Protein AF-A0A7S2DJG4-F1 (afdb_monomer_lite)

Structure (mmCIF, N/CA/C/O backbone):
data_AF-A0A7S2DJG4-F1
#
_entry.id   AF-A0A7S2DJG4-F1
#
loop_
_atom_site.group_PDB
_atom_site.id
_atom_site.type_symbol
_atom_site.label_atom_id
_atom_site.label_alt_id
_atom_site.label_comp_id
_atom_site.label_asym_id
_atom_site.label_entity_id
_atom_site.label_seq_id
_atom_site.pdbx_PDB_ins_code
_atom_site.Cartn_x
_atom_site.Cartn_y
_atom_site.Cartn_z
_atom_site.occupancy
_atom_site.B_iso_or_equiv
_atom_site.auth_seq_id
_atom_site.auth_comp_id
_atom_site.auth_asym_id
_atom_site.auth_atom_id
_atom_site.pdbx_PDB_model_num
ATOM 1 N N . ARG A 1 1 ? 36.626 41.996 -16.109 1.00 48.72 1 ARG A N 1
ATOM 2 C CA . ARG A 1 1 ? 37.978 42.324 -16.633 1.00 48.72 1 ARG A CA 1
ATOM 3 C C . ARG A 1 1 ? 38.976 41.598 -15.728 1.00 48.72 1 ARG A C 1
ATOM 5 O O . ARG A 1 1 ? 38.833 41.791 -14.530 1.00 48.72 1 ARG A O 1
ATOM 12 N N . ILE A 1 2 ? 39.918 40.825 -16.310 1.00 42.91 2 ILE A N 1
ATOM 13 C CA . ILE A 1 2 ? 40.929 39.910 -15.688 1.00 42.91 2 ILE A CA 1
ATOM 14 C C . ILE A 1 2 ? 40.354 38.502 -15.329 1.00 42.91 2 ILE A C 1
ATOM 16 O O . ILE A 1 2 ? 39.218 38.464 -14.866 1.00 42.91 2 ILE A O 1
ATOM 20 N N . PRO A 1 3 ? 41.009 37.356 -15.673 1.00 51.41 3 PRO A N 1
ATOM 21 C CA . PRO A 1 3 ? 40.969 36.789 -17.030 1.00 51.41 3 PRO A CA 1
ATOM 22 C C . PRO A 1 3 ? 40.833 35.238 -17.085 1.00 51.41 3 PRO A C 1
ATOM 24 O O . PRO A 1 3 ? 40.588 34.553 -16.099 1.00 51.41 3 PRO A O 1
ATOM 27 N N . ALA A 1 4 ? 40.999 34.749 -18.314 1.00 41.84 4 ALA A N 1
ATOM 28 C CA . ALA A 1 4 ? 41.138 33.394 -18.833 1.00 41.84 4 ALA A CA 1
ATOM 29 C C . ALA A 1 4 ? 42.084 32.415 -18.105 1.00 41.84 4 ALA A C 1
ATOM 31 O O . ALA A 1 4 ? 43.114 32.812 -17.569 1.00 41.84 4 ALA A O 1
ATOM 32 N N . GLY A 1 5 ? 41.817 31.123 -18.340 1.00 40.19 5 GLY A N 1
ATOM 33 C CA . GLY A 1 5 ? 42.846 30.197 -18.823 1.00 40.19 5 GLY A CA 1
ATOM 34 C C . GLY A 1 5 ? 43.154 29.000 -17.927 1.00 40.19 5 GLY A C 1
ATOM 35 O O . GLY A 1 5 ? 43.871 29.144 -16.948 1.00 40.19 5 GLY A O 1
ATOM 36 N N . ALA A 1 6 ? 42.705 27.811 -18.340 1.00 41.50 6 ALA A N 1
ATOM 37 C CA . ALA A 1 6 ? 43.494 26.577 -18.263 1.00 41.50 6 ALA A CA 1
ATOM 38 C C . ALA A 1 6 ? 42.823 25.482 -19.109 1.00 41.50 6 ALA A C 1
ATOM 40 O O . ALA A 1 6 ? 41.833 24.878 -18.703 1.00 41.50 6 ALA A O 1
ATOM 41 N N . SER A 1 7 ? 43.366 25.253 -20.305 1.00 42.72 7 SER A N 1
ATOM 42 C CA . SER A 1 7 ? 43.186 24.017 -21.064 1.00 42.72 7 SER A CA 1
ATOM 43 C C . SER A 1 7 ? 44.093 22.937 -20.478 1.00 42.72 7 SER A C 1
ATOM 45 O O . SER A 1 7 ? 45.255 23.227 -20.194 1.00 42.72 7 SER A O 1
ATOM 47 N N . TYR A 1 8 ? 43.616 21.700 -20.386 1.00 43.75 8 TYR A N 1
ATOM 48 C CA . TYR A 1 8 ? 44.484 20.532 -20.250 1.00 43.75 8 TYR A CA 1
ATOM 49 C C . TYR A 1 8 ? 44.247 19.616 -21.451 1.00 43.75 8 TYR A C 1
ATOM 51 O O . TYR A 1 8 ? 43.110 19.243 -21.735 1.00 43.75 8 TYR A O 1
ATOM 59 N N . GLN A 1 9 ? 45.326 19.361 -22.189 1.00 43.03 9 GLN A N 1
ATOM 60 C CA . GLN A 1 9 ? 45.393 18.472 -23.343 1.00 43.03 9 GLN A CA 1
ATOM 61 C C . GLN A 1 9 ? 45.729 17.038 -22.917 1.00 43.03 9 GLN A C 1
ATOM 63 O O . GLN A 1 9 ? 46.386 16.813 -21.901 1.00 43.03 9 GLN A O 1
ATOM 68 N N . ASP A 1 10 ? 45.281 16.121 -23.772 1.00 43.34 10 ASP A N 1
ATOM 69 C CA . ASP A 1 10 ? 45.620 14.705 -23.907 1.00 43.34 10 ASP A CA 1
ATOM 70 C C . ASP A 1 10 ? 47.113 14.359 -23.815 1.00 43.34 10 ASP A C 1
ATOM 72 O O . ASP A 1 10 ? 47.955 15.072 -24.360 1.00 43.34 10 ASP A O 1
ATOM 76 N N . HIS A 1 11 ? 47.396 13.151 -23.308 1.00 41.91 11 HIS A N 1
ATOM 77 C CA . HIS A 1 11 ? 48.417 12.269 -23.885 1.00 41.91 11 HIS A CA 1
ATOM 78 C C . HIS A 1 11 ? 48.143 10.773 -23.606 1.00 41.91 11 HIS A C 1
ATOM 80 O O . HIS A 1 11 ? 48.278 10.296 -22.485 1.00 41.91 11 HIS A O 1
ATOM 86 N N . LYS A 1 12 ? 47.722 10.092 -24.680 1.00 38.84 12 LYS A N 1
ATOM 87 C CA . LYS A 1 12 ? 48.136 8.794 -25.262 1.00 38.84 12 LYS A CA 1
ATOM 88 C C . LYS A 1 12 ? 48.787 7.668 -24.434 1.00 38.84 12 LYS A C 1
ATOM 90 O O . LYS A 1 12 ? 49.831 7.856 -23.824 1.00 38.84 12 LYS A O 1
ATOM 95 N N . ASP A 1 13 ? 48.212 6.486 -24.689 1.00 38.72 13 ASP A N 1
ATOM 96 C CA . ASP A 1 13 ? 48.784 5.194 -25.122 1.00 38.72 13 ASP A CA 1
ATOM 97 C C . ASP A 1 13 ? 49.891 4.505 -24.307 1.00 38.72 13 ASP A C 1
ATOM 99 O O . ASP A 1 13 ? 51.004 4.999 -24.147 1.00 38.72 13 ASP A O 1
ATOM 103 N N . GLY A 1 14 ? 49.587 3.258 -23.936 1.00 36.28 14 GLY A N 1
ATOM 104 C CA . GLY A 1 14 ? 50.522 2.251 -23.448 1.00 36.28 14 GLY A CA 1
ATOM 105 C C . GLY A 1 14 ? 49.845 0.882 -23.395 1.00 36.28 14 GLY A C 1
ATOM 106 O O . GLY A 1 14 ? 49.437 0.439 -22.324 1.00 36.28 14 GLY A O 1
ATOM 107 N N . ASP A 1 15 ? 49.683 0.260 -24.566 1.00 36.72 15 ASP A N 1
ATOM 108 C CA . ASP A 1 15 ? 49.525 -1.191 -24.713 1.00 36.72 15 ASP A CA 1
ATOM 109 C C . ASP A 1 15 ? 50.780 -1.888 -24.171 1.00 36.72 15 ASP A C 1
ATOM 111 O O . ASP A 1 15 ? 51.885 -1.486 -24.522 1.00 36.72 15 ASP A O 1
ATOM 115 N N . ASP A 1 16 ? 50.614 -2.953 -23.386 1.00 42.53 16 ASP A N 1
ATOM 116 C CA . ASP A 1 16 ? 51.485 -4.125 -23.490 1.00 42.53 16 ASP A CA 1
ATOM 117 C C . ASP A 1 16 ? 50.812 -5.365 -22.888 1.00 42.53 16 ASP A C 1
ATOM 119 O O . ASP A 1 16 ? 50.353 -5.406 -21.743 1.00 42.53 16 ASP A O 1
ATOM 123 N N . ALA A 1 17 ? 50.739 -6.388 -23.731 1.00 41.78 17 ALA A N 1
ATOM 124 C CA . ALA A 1 17 ? 50.178 -7.696 -23.476 1.00 41.78 17 ALA A CA 1
ATOM 125 C C . ALA A 1 17 ? 51.172 -8.597 -22.728 1.00 41.78 17 ALA A C 1
ATOM 127 O O . ALA A 1 17 ? 52.332 -8.676 -23.117 1.00 41.78 17 ALA A O 1
ATOM 128 N N . ALA A 1 18 ? 50.692 -9.373 -21.749 1.00 35.94 18 ALA A N 1
ATOM 129 C CA . ALA A 1 18 ? 51.180 -10.731 -21.478 1.00 35.94 18 ALA A CA 1
ATOM 130 C C . ALA A 1 18 ? 50.290 -11.474 -20.459 1.00 35.94 18 ALA A C 1
ATOM 132 O O . ALA A 1 18 ? 50.164 -11.112 -19.294 1.00 35.94 18 ALA A O 1
ATOM 133 N N . SER A 1 19 ? 49.720 -12.584 -20.905 1.00 45.91 19 SER A N 1
ATOM 134 C CA . SER A 1 19 ? 49.361 -13.788 -20.136 1.00 45.91 19 SER A CA 1
ATOM 135 C C . SER A 1 19 ? 49.815 -14.980 -21.006 1.00 45.91 19 SER A C 1
ATOM 137 O O . SER A 1 19 ? 50.010 -14.744 -22.202 1.00 45.91 19 SER A O 1
ATOM 139 N N . PRO A 1 20 ? 49.958 -16.241 -20.534 1.00 45.22 20 PRO A N 1
ATOM 140 C CA . PRO A 1 20 ? 49.498 -16.819 -19.261 1.00 45.22 20 PRO A CA 1
ATOM 141 C C . PRO A 1 20 ? 50.511 -17.776 -18.571 1.00 45.22 20 PRO A C 1
ATOM 143 O O . PRO A 1 20 ? 51.449 -18.268 -19.190 1.00 45.22 20 PRO A O 1
ATOM 146 N N . SER A 1 21 ? 50.245 -18.156 -17.315 1.00 40.88 21 SER A N 1
ATOM 147 C CA . SER A 1 21 ? 50.830 -19.362 -16.699 1.00 40.88 21 SER A CA 1
ATOM 148 C C . SER A 1 21 ? 49.759 -20.137 -15.934 1.00 40.88 21 SER A C 1
ATOM 150 O O . SER A 1 21 ? 49.175 -19.634 -14.977 1.00 40.88 21 SER A O 1
ATOM 152 N N . ALA A 1 22 ? 49.505 -21.364 -16.383 1.00 42.84 22 ALA A N 1
ATOM 153 C CA . ALA A 1 22 ? 48.656 -22.358 -15.736 1.00 42.84 22 ALA A CA 1
ATOM 154 C C . ALA A 1 22 ? 49.420 -23.124 -14.641 1.00 42.84 22 ALA A C 1
ATOM 156 O O . ALA A 1 22 ? 50.639 -23.274 -14.741 1.00 42.84 22 ALA A O 1
ATOM 157 N N . PRO A 1 23 ? 48.703 -23.749 -13.693 1.00 49.03 23 PRO A N 1
ATOM 158 C CA . PRO A 1 23 ? 49.140 -25.019 -13.139 1.00 49.03 23 PRO A CA 1
ATOM 159 C C . PRO A 1 23 ? 48.121 -26.128 -13.431 1.00 49.03 23 PRO A C 1
ATOM 161 O O . PRO A 1 23 ? 46.919 -25.997 -13.205 1.00 49.03 23 PRO A O 1
ATOM 164 N N . ALA A 1 24 ? 48.646 -27.242 -13.934 1.00 39.88 24 ALA A N 1
ATOM 165 C CA . ALA A 1 24 ? 47.960 -28.517 -14.034 1.00 39.88 24 ALA A CA 1
ATOM 166 C C . ALA A 1 24 ? 47.972 -29.230 -12.674 1.00 39.88 24 ALA A C 1
ATOM 168 O O . ALA A 1 24 ? 48.993 -29.227 -11.987 1.00 39.88 24 ALA A O 1
ATOM 169 N N . GLY A 1 25 ? 46.877 -29.914 -12.338 1.00 34.38 25 GLY A N 1
ATOM 170 C CA . GLY A 1 25 ? 46.908 -30.984 -11.345 1.00 34.38 25 GLY A CA 1
ATOM 171 C C . GLY A 1 25 ? 45.634 -31.148 -10.525 1.00 34.38 25 GLY A C 1
ATOM 172 O O . GLY A 1 25 ? 45.474 -30.509 -9.493 1.00 34.38 25 GLY A O 1
ATOM 173 N N . SER A 1 26 ? 44.811 -32.108 -10.952 1.00 38.22 26 SER A N 1
ATOM 174 C CA . SER A 1 26 ? 44.175 -33.142 -10.118 1.00 38.22 26 SER A CA 1
ATOM 175 C C . SER A 1 26 ? 42.670 -33.263 -10.344 1.00 38.22 26 SER A C 1
ATOM 177 O O . SER A 1 26 ? 41.837 -32.606 -9.728 1.00 38.22 26 SER A O 1
ATOM 179 N N . SER A 1 27 ? 42.351 -34.170 -11.260 1.00 43.38 27 SER A N 1
ATOM 180 C CA . SER A 1 27 ? 41.068 -34.832 -11.409 1.00 43.38 27 SER A CA 1
ATOM 181 C C . SER A 1 27 ? 40.781 -35.714 -10.192 1.00 43.38 27 SER A C 1
ATOM 183 O O . SER A 1 27 ? 41.461 -36.720 -9.989 1.00 43.38 27 SER A O 1
ATOM 185 N N . HIS A 1 28 ? 39.726 -35.396 -9.446 1.00 39.72 28 HIS A N 1
ATOM 186 C CA . HIS A 1 28 ? 39.041 -36.379 -8.619 1.00 39.72 28 HIS A CA 1
ATOM 187 C C . HIS A 1 28 ? 37.539 -36.282 -8.884 1.00 39.72 28 HIS A C 1
ATOM 189 O O . HIS A 1 28 ? 36.888 -35.297 -8.543 1.00 39.72 28 HIS A O 1
ATOM 195 N N . LEU A 1 29 ? 37.014 -37.320 -9.539 1.00 41.69 29 LEU A N 1
ATOM 196 C CA . LEU A 1 29 ? 35.598 -37.654 -9.525 1.00 41.69 29 LEU A CA 1
ATOM 197 C C . LEU A 1 29 ? 35.132 -37.732 -8.067 1.00 41.69 29 LEU A C 1
ATOM 199 O O . LEU A 1 29 ? 35.792 -38.405 -7.268 1.00 41.69 29 LEU A O 1
ATOM 203 N N . SER A 1 30 ? 33.973 -37.149 -7.761 1.00 36.44 30 SER A N 1
ATOM 204 C CA . SER A 1 30 ? 32.861 -37.871 -7.128 1.00 36.44 30 SER A CA 1
ATOM 205 C C . SER A 1 30 ? 31.598 -37.008 -7.045 1.00 36.44 30 SER A C 1
ATOM 207 O O . SER A 1 30 ? 31.611 -35.906 -6.510 1.00 36.44 30 SER A O 1
ATOM 209 N N . THR A 1 31 ? 30.524 -37.613 -7.559 1.00 36.56 31 THR A N 1
ATOM 210 C CA . THR A 1 31 ? 29.112 -37.492 -7.161 1.00 36.56 31 THR A CA 1
ATOM 211 C C . THR A 1 31 ? 28.388 -36.157 -7.336 1.00 36.56 31 THR A C 1
ATOM 213 O O . THR A 1 31 ? 28.368 -35.295 -6.465 1.00 36.56 31 THR A O 1
ATOM 216 N N . ASN A 1 32 ? 27.652 -36.105 -8.454 1.00 42.38 32 ASN A N 1
ATOM 217 C CA . ASN A 1 32 ? 26.315 -35.524 -8.543 1.00 42.38 32 ASN A CA 1
ATOM 218 C C . ASN A 1 32 ? 25.465 -35.921 -7.324 1.00 42.38 32 ASN A C 1
ATOM 220 O O . ASN A 1 32 ? 24.943 -37.032 -7.266 1.00 42.38 32 ASN A O 1
ATOM 224 N N . GLU A 1 33 ? 25.276 -34.979 -6.412 1.00 41.44 33 GLU A N 1
ATOM 225 C CA . GLU A 1 33 ? 24.062 -34.844 -5.611 1.00 41.44 33 GLU A CA 1
ATOM 226 C C . GLU A 1 33 ? 23.553 -33.412 -5.811 1.00 41.44 33 GLU A C 1
ATOM 228 O O . GLU A 1 33 ? 23.555 -32.578 -4.909 1.00 41.44 33 GLU A O 1
ATOM 233 N N . GLU A 1 34 ? 23.116 -33.105 -7.037 1.00 41.69 34 GLU A N 1
ATOM 234 C CA . GLU A 1 34 ? 22.110 -32.061 -7.229 1.00 41.69 34 GLU A CA 1
ATOM 235 C C . GLU A 1 34 ? 20.808 -32.594 -6.631 1.00 41.69 34 GLU A C 1
ATOM 237 O O . GLU A 1 34 ? 19.952 -33.170 -7.304 1.00 41.69 34 GLU A O 1
ATOM 242 N N . ALA A 1 35 ? 20.701 -32.462 -5.311 1.00 39.16 35 ALA A N 1
ATOM 243 C CA . ALA A 1 35 ? 19.442 -32.561 -4.615 1.00 39.16 35 ALA A CA 1
ATOM 244 C C . ALA A 1 35 ? 18.509 -31.514 -5.233 1.00 39.16 35 ALA A C 1
ATOM 246 O O . ALA A 1 35 ? 18.639 -30.316 -4.973 1.00 39.16 35 ALA A O 1
ATOM 247 N N . LEU A 1 36 ? 17.578 -31.980 -6.071 1.00 44.75 36 LEU A N 1
ATOM 248 C CA . LEU A 1 36 ? 16.355 -31.266 -6.406 1.00 44.75 36 LEU A CA 1
ATOM 249 C C . LEU A 1 36 ? 15.604 -30.988 -5.100 1.00 44.75 36 LEU A C 1
ATOM 251 O O . LEU A 1 36 ? 14.707 -31.724 -4.696 1.00 44.75 36 LEU A O 1
ATOM 255 N N . THR A 1 37 ? 15.960 -29.900 -4.432 1.00 39.81 37 THR A N 1
ATOM 256 C CA . THR A 1 37 ? 15.058 -29.210 -3.528 1.00 39.81 37 THR A CA 1
ATOM 257 C C . THR A 1 37 ? 14.149 -28.368 -4.412 1.00 39.81 37 THR A C 1
ATOM 259 O O . THR A 1 37 ? 14.375 -27.185 -4.656 1.00 39.81 37 THR A O 1
ATOM 262 N N . SER A 1 38 ? 13.103 -28.999 -4.951 1.00 47.09 38 SER A N 1
ATOM 263 C CA . SER A 1 38 ? 11.914 -28.270 -5.383 1.00 47.09 38 SER A CA 1
ATOM 264 C C . SER A 1 38 ? 11.328 -27.619 -4.131 1.00 47.09 38 SER A C 1
ATOM 266 O O . SER A 1 38 ? 10.491 -28.205 -3.450 1.00 47.09 38 SER A O 1
ATOM 268 N N . GLY A 1 39 ? 11.872 -26.459 -3.760 1.00 48.75 39 GLY A N 1
ATOM 269 C CA . GLY A 1 39 ? 11.404 -25.684 -2.627 1.00 48.75 39 GLY A CA 1
ATOM 270 C C . GLY A 1 39 ? 9.941 -25.361 -2.863 1.00 48.75 39 GLY A C 1
ATOM 271 O O . GLY A 1 39 ? 9.604 -24.719 -3.859 1.00 48.75 39 GLY A O 1
ATOM 272 N N . GLU A 1 40 ? 9.076 -25.850 -1.981 1.00 51.09 40 GLU A N 1
ATOM 273 C CA . GLU A 1 40 ? 7.684 -25.430 -1.925 1.00 51.09 40 GLU A CA 1
ATOM 274 C C . GLU A 1 40 ? 7.684 -23.904 -1.796 1.00 51.09 40 GLU A C 1
ATOM 276 O O . GLU A 1 40 ? 8.031 -23.352 -0.751 1.00 51.09 40 GLU A O 1
ATOM 281 N N . LYS A 1 41 ? 7.380 -23.201 -2.895 1.00 60.75 41 LYS A N 1
ATOM 282 C CA . LYS A 1 41 ? 7.170 -21.755 -2.850 1.00 60.75 41 LYS A CA 1
ATOM 283 C C . LYS A 1 41 ? 6.050 -21.500 -1.853 1.00 60.75 41 LYS A C 1
ATOM 285 O O . LYS A 1 41 ? 4.992 -22.127 -1.967 1.00 60.75 41 LYS A O 1
ATOM 290 N N . SER A 1 42 ? 6.281 -20.578 -0.920 1.00 80.00 42 SER A N 1
ATOM 291 C CA . SER A 1 42 ? 5.253 -20.141 0.021 1.00 80.00 42 SER A CA 1
ATOM 292 C C . SER A 1 42 ? 3.989 -19.744 -0.746 1.00 80.00 42 SER A C 1
ATOM 294 O O . SER A 1 42 ? 4.076 -19.223 -1.859 1.00 80.00 42 SER A O 1
ATOM 296 N N . ILE A 1 43 ? 2.813 -19.962 -0.151 1.00 76.81 43 ILE A N 1
ATOM 297 C CA . ILE A 1 43 ? 1.523 -19.538 -0.722 1.00 76.81 43 ILE A CA 1
ATOM 298 C C . ILE A 1 43 ? 1.580 -18.053 -1.120 1.00 76.81 43 ILE A C 1
ATOM 300 O O . ILE A 1 43 ? 1.111 -17.679 -2.192 1.00 76.81 43 ILE A O 1
ATOM 304 N N . GLU A 1 44 ? 2.258 -17.226 -0.318 1.00 72.69 44 GLU A N 1
ATOM 305 C CA . GLU A 1 44 ? 2.437 -15.798 -0.596 1.00 72.69 44 GLU A CA 1
ATOM 306 C C . GLU A 1 44 ? 3.235 -15.528 -1.888 1.00 72.69 44 GLU A C 1
ATOM 308 O O . GLU A 1 44 ? 2.892 -14.618 -2.643 1.00 72.69 44 GLU A O 1
ATOM 313 N N . ASP A 1 45 ? 4.269 -16.326 -2.171 1.00 75.12 45 ASP A N 1
ATOM 314 C CA . ASP A 1 45 ? 5.090 -16.168 -3.377 1.00 75.12 45 ASP A CA 1
ATOM 315 C C . ASP A 1 45 ? 4.308 -16.578 -4.636 1.00 75.12 45 ASP A C 1
ATOM 317 O O . ASP A 1 45 ? 4.450 -15.965 -5.693 1.00 75.12 45 ASP A O 1
ATOM 321 N N . GLN A 1 46 ? 3.448 -17.595 -4.525 1.00 80.88 46 GLN A N 1
ATOM 322 C CA . GLN A 1 46 ? 2.592 -18.039 -5.630 1.00 80.88 46 GLN A CA 1
ATOM 323 C C . GLN A 1 46 ? 1.511 -17.002 -5.967 1.00 80.88 46 GLN A C 1
ATOM 325 O O . GLN A 1 46 ? 1.214 -16.762 -7.139 1.00 80.88 46 GLN A O 1
ATOM 330 N N . GLU A 1 47 ? 0.932 -16.364 -4.948 1.00 78.69 47 GLU A N 1
ATOM 331 C CA . GLU A 1 47 ? -0.043 -15.285 -5.123 1.00 78.69 47 GLU A CA 1
ATOM 332 C C . GLU A 1 47 ? 0.582 -14.044 -5.770 1.00 78.69 47 GLU A C 1
ATOM 334 O O . GLU A 1 47 ? -0.036 -13.431 -6.643 1.00 78.69 47 GLU A O 1
ATOM 339 N N . ASP A 1 48 ? 1.815 -13.698 -5.394 1.00 77.38 48 ASP A N 1
ATOM 340 C CA . ASP A 1 48 ? 2.559 -12.602 -6.018 1.00 77.38 48 ASP A CA 1
ATOM 341 C C . ASP A 1 48 ? 2.873 -12.880 -7.488 1.00 77.38 48 ASP A C 1
ATOM 343 O O . ASP A 1 48 ? 2.669 -12.006 -8.333 1.00 77.38 48 ASP A O 1
ATOM 347 N N . ASP A 1 49 ? 3.327 -14.094 -7.808 1.00 80.75 49 ASP A N 1
ATOM 348 C CA . ASP A 1 49 ? 3.597 -14.504 -9.188 1.00 80.75 49 ASP A CA 1
ATOM 349 C C . ASP A 1 49 ? 2.314 -14.440 -10.039 1.00 80.75 49 ASP A C 1
ATOM 351 O O . ASP A 1 49 ? 2.329 -13.932 -11.164 1.00 80.75 49 ASP A O 1
ATOM 355 N N . ARG A 1 50 ? 1.170 -14.870 -9.488 1.00 84.94 50 ARG A N 1
ATOM 356 C CA . ARG A 1 50 ? -0.135 -14.765 -10.160 1.00 84.94 50 ARG A CA 1
ATOM 357 C C . ARG A 1 50 ? -0.554 -13.311 -10.385 1.00 84.94 50 ARG A C 1
ATOM 359 O O . ARG A 1 50 ? -1.019 -12.980 -11.476 1.00 84.94 50 ARG A O 1
ATOM 366 N N . A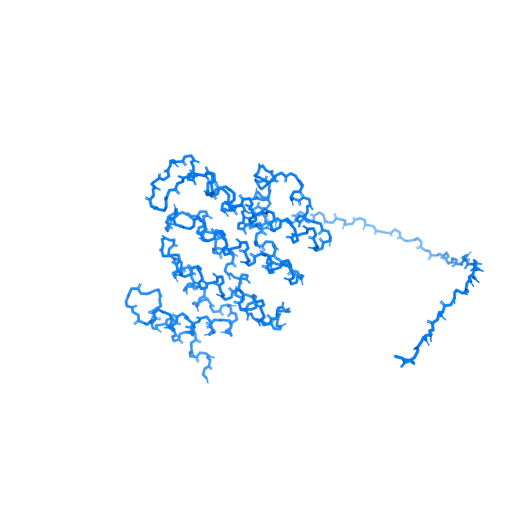LA A 1 51 ? -0.385 -12.444 -9.389 1.00 80.94 51 ALA A N 1
ATOM 367 C CA . ALA A 1 51 ? -0.704 -11.025 -9.515 1.00 80.94 51 ALA A CA 1
ATOM 368 C C . ALA A 1 51 ? 0.197 -10.330 -10.551 1.00 80.94 51 ALA A C 1
ATOM 370 O O . ALA A 1 51 ? -0.271 -9.487 -11.314 1.00 80.94 51 ALA A O 1
ATOM 371 N N . LEU A 1 52 ? 1.472 -10.720 -10.646 1.00 79.88 52 LEU A N 1
ATOM 372 C CA . LEU A 1 52 ? 2.374 -10.224 -11.686 1.00 79.88 52 LEU A CA 1
ATOM 373 C C . LEU A 1 52 ? 1.929 -10.668 -13.085 1.00 79.88 52 LEU A C 1
ATOM 375 O O . LEU A 1 52 ? 1.899 -9.837 -13.990 1.00 79.88 52 LEU A O 1
ATOM 379 N N . LEU A 1 53 ? 1.510 -11.925 -13.262 1.00 85.81 53 LEU A N 1
ATOM 380 C CA . LEU A 1 53 ? 0.948 -12.398 -14.535 1.00 85.81 53 LEU A CA 1
ATOM 381 C C . LEU A 1 53 ? -0.318 -11.623 -14.929 1.00 85.81 53 LEU A C 1
ATOM 383 O O . LEU A 1 53 ? -0.471 -11.236 -16.084 1.00 85.81 53 LEU A O 1
ATOM 387 N N . GLN A 1 54 ? -1.203 -11.323 -13.977 1.00 87.50 54 GLN A N 1
ATOM 388 C CA . GLN A 1 54 ? -2.356 -10.449 -14.230 1.00 87.50 54 GLN A CA 1
ATOM 389 C C . GLN A 1 54 ? -1.927 -9.015 -14.578 1.00 87.50 54 GLN A C 1
ATOM 391 O O . GLN A 1 54 ? -2.517 -8.384 -15.454 1.00 87.50 54 GLN A O 1
ATOM 396 N N . GLY A 1 55 ? -0.851 -8.518 -13.964 1.00 85.50 55 GLY A N 1
ATOM 397 C CA . GLY A 1 55 ? -0.231 -7.243 -14.321 1.00 85.50 55 GLY A CA 1
ATOM 398 C C . GLY A 1 55 ? 0.247 -7.176 -15.768 1.00 85.50 55 GLY A C 1
ATOM 399 O O . GLY A 1 55 ? 0.176 -6.103 -16.365 1.00 85.50 55 GLY A O 1
ATOM 400 N N . GLN A 1 56 ? 0.637 -8.304 -16.366 1.00 87.56 56 GLN A N 1
ATOM 401 C CA . GLN A 1 56 ? 0.953 -8.377 -17.795 1.00 87.56 56 GLN A CA 1
ATOM 402 C C . GLN A 1 56 ? -0.244 -7.975 -18.658 1.00 87.56 56 GLN A C 1
ATOM 404 O O . GLN A 1 56 ? -0.106 -7.167 -19.571 1.00 87.56 56 GLN A O 1
ATOM 409 N N . ALA A 1 57 ? -1.430 -8.502 -18.343 1.00 89.38 57 ALA A N 1
ATOM 410 C CA . ALA A 1 57 ? -2.650 -8.198 -19.083 1.00 89.38 57 ALA A CA 1
ATOM 411 C C . ALA A 1 57 ? -3.093 -6.737 -18.895 1.00 89.38 57 ALA A C 1
ATOM 413 O O . ALA A 1 57 ? -3.640 -6.137 -19.818 1.00 89.38 57 ALA A O 1
ATOM 414 N N . LEU A 1 58 ? -2.843 -6.156 -17.717 1.00 90.44 58 LEU A N 1
ATOM 415 C CA . LEU A 1 58 ? -3.269 -4.793 -17.387 1.00 90.44 58 LEU A CA 1
ATOM 416 C C . LEU A 1 58 ? -2.327 -3.703 -17.905 1.00 90.44 58 LEU A C 1
ATOM 418 O O . LEU A 1 58 ? -2.795 -2.633 -18.290 1.00 90.44 58 LEU A O 1
ATOM 422 N N . PHE A 1 59 ? -1.017 -3.950 -17.878 1.00 91.25 59 PHE A N 1
ATOM 423 C CA . PHE A 1 59 ? 0.003 -2.926 -18.129 1.00 91.25 59 PHE A CA 1
ATOM 424 C C . PHE A 1 59 ? 0.969 -3.270 -19.271 1.00 91.25 59 PHE A C 1
ATOM 426 O O . PHE A 1 59 ? 1.810 -2.447 -19.639 1.00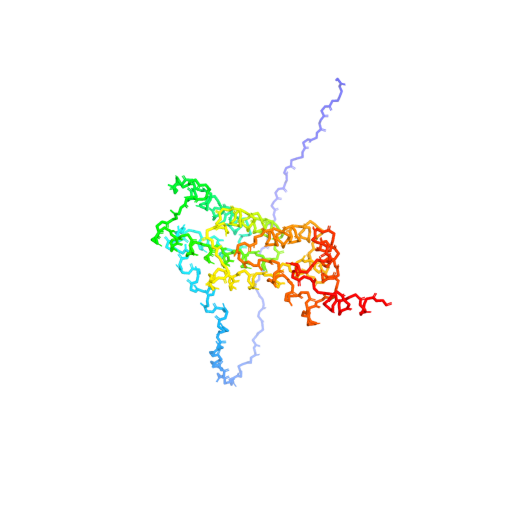 91.25 59 PHE A O 1
ATOM 433 N N . GLY A 1 60 ? 0.850 -4.468 -19.843 1.00 90.19 60 GLY A N 1
ATOM 434 C CA . GLY A 1 60 ? 1.688 -4.959 -20.929 1.00 90.19 60 GLY A CA 1
ATOM 435 C C . GLY 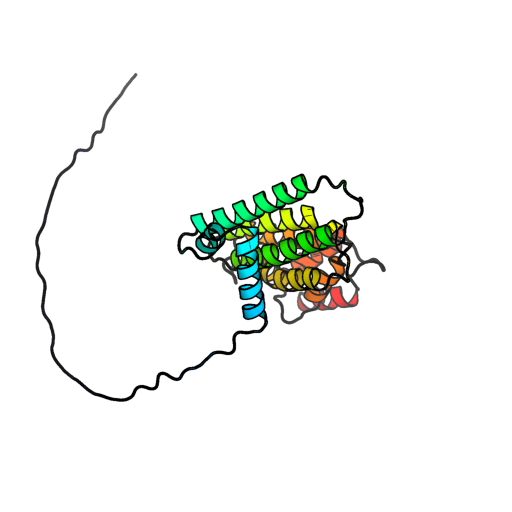A 1 60 ? 3.045 -5.516 -20.486 1.00 90.19 60 GLY A C 1
ATOM 436 O O . GLY A 1 60 ? 3.546 -5.272 -19.385 1.00 90.19 60 GLY A O 1
ATOM 437 N N . ASP A 1 61 ? 3.678 -6.245 -21.405 1.00 88.00 61 ASP A N 1
ATOM 438 C CA . ASP A 1 61 ? 4.925 -6.994 -21.176 1.00 88.00 61 ASP A CA 1
ATOM 439 C C . ASP A 1 61 ? 6.105 -6.102 -20.777 1.00 88.00 61 ASP A C 1
ATOM 441 O O . ASP A 1 61 ? 6.953 -6.473 -19.960 1.00 88.00 61 ASP A O 1
ATOM 445 N N . VAL A 1 62 ? 6.150 -4.893 -21.343 1.00 89.25 62 VAL A N 1
ATOM 446 C CA . VAL A 1 62 ? 7.232 -3.930 -21.112 1.00 89.25 62 VAL A CA 1
ATOM 447 C C . VAL A 1 62 ? 7.311 -3.547 -19.636 1.00 89.25 62 VAL A C 1
ATOM 449 O O . VAL A 1 62 ? 8.411 -3.391 -19.101 1.00 89.25 62 VAL A O 1
ATOM 452 N N . LEU A 1 63 ? 6.168 -3.421 -18.957 1.00 89.50 63 LEU A N 1
ATOM 453 C CA . LEU A 1 63 ? 6.138 -3.041 -17.550 1.00 89.50 63 LEU A CA 1
ATOM 454 C C . LEU A 1 63 ? 6.742 -4.141 -16.668 1.00 89.50 63 LEU A C 1
ATOM 456 O O . LEU A 1 63 ? 7.582 -3.847 -15.818 1.00 89.50 63 LEU A O 1
ATOM 460 N N . LEU A 1 64 ? 6.393 -5.409 -16.912 1.00 85.75 64 LEU A N 1
ATOM 461 C CA . LEU A 1 64 ? 6.953 -6.543 -16.168 1.00 85.75 64 LEU A CA 1
ATOM 462 C C . LEU A 1 64 ? 8.459 -6.705 -16.379 1.00 85.75 64 LEU A C 1
ATOM 464 O O . LEU A 1 64 ? 9.202 -6.938 -15.419 1.00 85.75 64 LEU A O 1
ATOM 468 N N . TYR A 1 65 ? 8.925 -6.525 -17.617 1.00 91.31 65 TYR A N 1
ATOM 469 C CA . TYR A 1 65 ? 10.354 -6.516 -17.913 1.00 91.31 65 TYR A CA 1
ATOM 470 C C . TYR A 1 65 ? 11.072 -5.425 -17.105 1.00 91.31 65 TYR A C 1
ATOM 472 O O . TYR A 1 65 ? 12.070 -5.684 -16.430 1.00 91.31 65 TYR A O 1
ATOM 480 N N . LYS A 1 66 ? 10.518 -4.208 -17.083 1.00 95.00 66 LYS A N 1
ATOM 481 C CA . LYS A 1 66 ? 11.094 -3.098 -16.317 1.00 95.00 66 LYS A CA 1
ATOM 482 C C . LYS A 1 66 ? 11.072 -3.347 -14.804 1.00 95.00 66 LYS A C 1
ATOM 484 O O . LYS A 1 66 ? 12.059 -3.025 -14.150 1.00 95.00 66 LYS A O 1
ATOM 489 N N . LEU A 1 67 ? 10.026 -3.966 -14.242 1.00 91.88 67 LEU A N 1
ATOM 490 C CA . LEU A 1 67 ? 9.941 -4.315 -12.808 1.00 91.88 67 LEU A CA 1
ATOM 491 C C . LEU A 1 67 ? 10.998 -5.331 -12.352 1.00 91.88 67 LEU A C 1
ATOM 493 O O . LEU A 1 67 ? 11.373 -5.358 -11.175 1.00 91.88 67 LEU A O 1
ATOM 497 N N . THR A 1 68 ? 11.462 -6.183 -13.264 1.00 90.69 68 THR A N 1
ATOM 498 C CA . THR A 1 68 ? 12.470 -7.219 -12.990 1.00 90.69 68 THR A CA 1
ATOM 499 C C . THR A 1 68 ? 13.881 -6.814 -13.421 1.00 90.69 68 THR A C 1
ATOM 501 O O . THR A 1 68 ? 14.839 -7.518 -13.106 1.00 90.69 68 THR A O 1
ATOM 504 N N . SER A 1 69 ? 14.031 -5.648 -14.056 1.00 95.56 69 SER A N 1
ATOM 505 C CA . SER A 1 69 ? 15.314 -5.132 -14.524 1.00 95.56 69 SER A CA 1
ATOM 506 C C . SER A 1 69 ? 16.338 -4.955 -13.401 1.00 95.56 69 SER A C 1
ATOM 508 O O . SER A 1 69 ? 16.043 -4.476 -12.298 1.00 95.56 69 SER A O 1
ATOM 510 N N . SER A 1 70 ? 17.599 -5.256 -13.712 1.00 96.31 70 SER A N 1
ATOM 511 C CA . SER A 1 70 ? 18.735 -4.964 -12.835 1.00 96.31 70 SER A CA 1
ATOM 512 C C . SER A 1 70 ? 18.933 -3.455 -12.630 1.00 96.31 70 SER A C 1
ATOM 514 O O . SER A 1 70 ? 19.401 -3.028 -11.569 1.00 96.31 70 SER A O 1
ATOM 516 N N . LYS A 1 71 ? 18.503 -2.621 -13.587 1.00 97.75 71 LYS A N 1
ATOM 517 C CA . LYS A 1 71 ? 18.601 -1.161 -13.496 1.00 97.75 71 LYS A CA 1
ATOM 518 C C . LYS A 1 71 ? 17.476 -0.599 -12.634 1.00 97.75 71 LYS A C 1
ATOM 520 O O . LYS A 1 71 ? 16.304 -0.646 -12.997 1.00 97.75 71 LYS A O 1
ATOM 525 N N . TRP A 1 72 ? 17.841 0.031 -11.519 1.00 97.75 72 TRP A N 1
ATOM 526 C CA . TRP A 1 72 ? 16.865 0.648 -10.614 1.00 97.75 72 TRP A CA 1
ATOM 527 C C . TRP A 1 72 ? 16.020 1.739 -11.291 1.00 97.75 72 TRP A C 1
ATOM 529 O O . TRP A 1 72 ? 14.868 1.931 -10.913 1.00 97.75 72 TRP A O 1
ATOM 539 N N . GLY A 1 73 ? 16.573 2.436 -12.293 1.00 98.38 73 GLY A N 1
ATOM 540 C CA . GLY A 1 73 ? 15.860 3.465 -13.052 1.00 98.38 73 GLY A CA 1
ATOM 541 C C . GLY A 1 73 ? 14.668 2.902 -13.826 1.00 98.38 73 GLY A C 1
ATOM 542 O O . GLY A 1 73 ? 13.587 3.477 -13.762 1.00 98.38 73 GLY A O 1
ATOM 543 N N . GLU A 1 74 ? 14.838 1.740 -14.464 1.00 98.06 74 GLU A N 1
ATOM 544 C CA . GLU A 1 74 ? 13.763 1.038 -15.180 1.00 98.06 74 GLU A CA 1
ATOM 545 C C . GLU A 1 74 ? 12.700 0.528 -14.198 1.00 98.06 74 GLU A C 1
ATOM 547 O O . GLU A 1 74 ? 11.508 0.732 -14.423 1.00 98.06 74 GLU A O 1
ATOM 552 N N . ARG A 1 75 ? 13.116 -0.032 -13.050 1.00 98.00 75 ARG A N 1
ATOM 553 C CA . ARG A 1 75 ? 12.174 -0.451 -11.998 1.00 98.00 75 ARG A CA 1
ATOM 554 C C . ARG A 1 75 ? 11.349 0.719 -11.475 1.00 98.00 75 ARG A C 1
ATOM 556 O O . ARG A 1 75 ? 10.132 0.613 -11.393 1.00 98.00 75 ARG A O 1
ATOM 563 N N . LYS A 1 76 ? 11.988 1.851 -11.161 1.00 98.31 76 LYS A N 1
ATOM 564 C CA . LYS A 1 76 ? 11.294 3.077 -10.738 1.00 98.31 76 LYS A CA 1
ATOM 565 C C . LYS A 1 76 ? 10.297 3.537 -11.805 1.00 98.31 76 LYS A C 1
ATOM 567 O O . LYS A 1 76 ? 9.162 3.857 -11.469 1.00 98.31 76 LYS A O 1
ATOM 572 N N . GLU A 1 77 ? 10.717 3.579 -13.067 1.00 98.00 77 GLU A N 1
ATOM 573 C CA . GLU A 1 77 ? 9.867 3.998 -14.183 1.00 98.00 77 GLU A CA 1
ATOM 574 C C . GLU A 1 77 ? 8.631 3.102 -14.328 1.00 98.00 77 GLU A C 1
ATOM 576 O O . GLU A 1 77 ? 7.538 3.614 -14.542 1.00 98.00 77 GLU A O 1
ATOM 581 N N . ALA A 1 78 ? 8.765 1.787 -14.133 1.00 96.75 78 ALA A N 1
ATOM 582 C CA . ALA A 1 78 ? 7.622 0.875 -14.128 1.00 96.75 78 ALA A CA 1
ATOM 583 C C . ALA A 1 78 ? 6.610 1.192 -13.017 1.00 96.75 78 ALA A C 1
ATOM 585 O O . ALA A 1 78 ? 5.403 1.173 -13.258 1.00 96.75 78 ALA A O 1
ATOM 586 N N . ILE A 1 79 ? 7.080 1.528 -11.811 1.00 97.88 79 ILE A N 1
ATOM 587 C CA . ILE A 1 79 ? 6.198 1.915 -10.699 1.00 97.88 79 ILE A CA 1
ATOM 588 C C . ILE A 1 79 ? 5.469 3.224 -11.003 1.00 97.88 79 ILE A C 1
ATOM 590 O O . ILE A 1 79 ? 4.256 3.302 -10.827 1.00 97.88 79 ILE A O 1
ATOM 594 N N . VAL A 1 80 ? 6.181 4.223 -11.529 1.00 98.06 80 VAL A N 1
ATOM 595 C CA . VAL A 1 80 ? 5.579 5.499 -11.950 1.00 98.06 80 VAL A CA 1
ATOM 596 C C . VAL A 1 80 ? 4.572 5.286 -13.087 1.00 98.06 80 VAL A C 1
ATOM 598 O O . VAL A 1 80 ? 3.482 5.846 -13.057 1.00 98.06 80 VAL A O 1
ATOM 601 N N . GLY A 1 81 ? 4.881 4.424 -14.058 1.00 96.19 81 GLY A N 1
ATOM 602 C CA . GLY A 1 81 ? 3.950 4.066 -15.130 1.00 96.19 81 GLY A CA 1
ATOM 603 C C . GLY A 1 81 ? 2.680 3.388 -14.607 1.00 96.19 81 GLY A C 1
ATOM 604 O O . GLY A 1 81 ? 1.585 3.715 -15.051 1.00 96.19 81 GLY A O 1
ATOM 605 N N . THR A 1 82 ? 2.813 2.507 -13.611 1.00 95.56 82 THR A N 1
ATOM 606 C CA . THR A 1 82 ? 1.672 1.861 -12.937 1.00 95.56 82 THR A CA 1
ATOM 607 C C . THR A 1 82 ? 0.800 2.887 -12.205 1.00 95.56 82 THR A C 1
ATOM 609 O O . THR A 1 82 ? -0.430 2.806 -12.244 1.00 95.56 82 THR A O 1
ATOM 612 N N . GLN A 1 83 ? 1.425 3.877 -11.558 1.00 96.38 83 GLN A N 1
ATOM 613 C CA . GLN A 1 83 ? 0.720 4.983 -10.913 1.00 96.38 83 GLN A CA 1
ATOM 614 C C . GLN A 1 83 ? -0.088 5.797 -11.932 1.00 96.38 83 GLN A C 1
ATOM 616 O O . GLN A 1 83 ? -1.291 5.958 -11.744 1.00 96.38 83 GLN A O 1
ATOM 621 N N . HIS A 1 84 ? 0.532 6.252 -13.025 1.00 96.00 84 HIS A N 1
ATOM 622 C CA . HIS A 1 84 ? -0.177 7.017 -14.058 1.00 96.00 84 HIS A CA 1
ATOM 623 C C . HIS A 1 84 ? -1.315 6.206 -14.687 1.00 96.00 84 HIS A C 1
ATOM 625 O O . HIS A 1 84 ? -2.423 6.709 -14.818 1.00 96.00 84 HIS A O 1
ATOM 631 N N . ALA A 1 85 ? -1.097 4.918 -14.973 1.00 94.62 85 ALA A N 1
ATOM 632 C CA . ALA A 1 85 ? -2.150 4.043 -15.489 1.00 94.62 85 ALA A CA 1
ATOM 633 C C . ALA A 1 85 ? -3.339 3.902 -14.517 1.00 94.62 85 ALA A C 1
ATOM 635 O O . ALA A 1 85 ? -4.480 3.751 -14.948 1.00 94.62 85 ALA A O 1
ATOM 636 N N . THR A 1 86 ? -3.088 3.971 -13.206 1.00 94.56 86 THR A N 1
ATOM 637 C CA . THR A 1 86 ? -4.141 3.977 -12.178 1.00 94.56 86 THR A CA 1
ATOM 638 C C . THR A 1 86 ? -4.954 5.276 -12.220 1.00 94.56 86 THR A C 1
ATOM 640 O O . THR A 1 86 ? -6.182 5.241 -12.152 1.00 94.56 86 THR A O 1
ATOM 643 N N . GLU A 1 87 ? -4.285 6.420 -12.368 1.00 94.00 87 GLU A N 1
ATOM 644 C CA . GLU A 1 87 ? -4.913 7.747 -12.463 1.00 94.00 87 GLU A CA 1
ATOM 645 C C . GLU A 1 87 ? -5.716 7.908 -13.768 1.00 94.00 87 GLU A C 1
ATOM 647 O O . GLU A 1 87 ? -6.859 8.383 -13.751 1.00 94.00 87 GLU A O 1
ATOM 652 N N . ASP A 1 88 ? -5.159 7.442 -14.887 1.00 93.94 88 ASP A N 1
ATOM 653 C CA . ASP A 1 88 ? -5.809 7.430 -16.198 1.00 93.94 88 ASP A CA 1
ATOM 654 C C . ASP A 1 88 ? -7.048 6.532 -16.189 1.00 93.94 88 ASP A C 1
ATOM 656 O O . ASP A 1 88 ? -8.111 6.925 -16.678 1.00 93.94 88 ASP A O 1
ATOM 660 N N . HIS A 1 89 ? -6.943 5.345 -15.580 1.00 93.50 89 HIS A N 1
ATOM 661 C CA . HIS A 1 89 ? -8.072 4.436 -15.446 1.00 93.50 89 HIS A CA 1
ATOM 662 C C . HIS A 1 89 ? -9.214 5.085 -14.662 1.00 93.50 89 HIS A C 1
ATOM 664 O O . HIS A 1 89 ? -10.334 5.148 -15.168 1.00 93.50 89 HIS A O 1
ATOM 670 N N . LEU A 1 90 ? -8.934 5.657 -13.487 1.00 88.12 90 LEU A N 1
ATOM 671 C CA . LEU A 1 90 ? -9.944 6.362 -12.694 1.00 88.12 90 LEU A CA 1
ATOM 672 C C . LEU A 1 90 ? -10.615 7.490 -13.494 1.00 88.12 90 LEU A C 1
ATOM 674 O O . LEU A 1 90 ? -11.838 7.631 -13.474 1.00 88.12 90 LEU A O 1
ATOM 678 N N . SER A 1 91 ? -9.825 8.259 -14.246 1.00 89.31 91 SER A N 1
ATOM 679 C CA . SER A 1 91 ? -10.331 9.332 -15.110 1.00 89.31 91 SER A CA 1
ATOM 680 C C . SER A 1 91 ? -11.237 8.798 -16.228 1.00 89.31 91 SER A C 1
ATOM 682 O O . SER A 1 91 ? -12.229 9.436 -16.591 1.00 89.31 91 SER A O 1
ATOM 684 N N . SER A 1 92 ? -10.934 7.607 -16.753 1.00 90.12 92 SER A N 1
ATOM 685 C CA . SER A 1 92 ? -11.711 6.948 -17.808 1.00 90.12 92 SER A CA 1
ATOM 686 C C . SER A 1 92 ? -13.063 6.414 -17.330 1.00 90.12 92 SER A C 1
ATOM 688 O O . SER A 1 92 ? -14.008 6.392 -18.119 1.00 90.12 92 SER A O 1
ATOM 690 N N . LEU A 1 93 ? -13.187 6.065 -16.042 1.00 86.44 93 LEU A N 1
ATOM 691 C CA . LEU A 1 93 ? -14.435 5.552 -15.477 1.00 86.44 93 LEU A CA 1
ATOM 692 C C . LEU A 1 93 ? -15.563 6.596 -15.535 1.00 86.44 93 LEU A C 1
ATOM 694 O O . LEU A 1 93 ? -16.727 6.227 -15.647 1.00 86.44 93 LEU A O 1
ATOM 698 N N . ARG A 1 94 ? -15.242 7.901 -15.511 1.00 80.25 94 ARG A N 1
ATOM 699 C CA . ARG A 1 94 ? -16.223 9.015 -15.487 1.00 80.25 94 ARG A CA 1
ATOM 700 C C . ARG A 1 94 ? -17.266 8.902 -14.361 1.00 80.25 94 ARG A C 1
ATOM 702 O O . ARG A 1 94 ? -18.349 9.476 -14.460 1.00 80.25 94 ARG A O 1
ATOM 709 N N . VAL A 1 95 ? -16.933 8.183 -13.295 1.00 76.69 95 VAL A N 1
ATOM 710 C CA . VAL A 1 95 ? -17.793 7.950 -12.130 1.00 76.69 95 VAL A CA 1
ATOM 711 C C . VAL A 1 95 ? -17.562 9.077 -11.130 1.00 76.69 95 VAL A C 1
ATOM 713 O O . VAL A 1 95 ? -16.412 9.399 -10.820 1.00 76.69 95 VAL A O 1
ATOM 716 N N . ARG A 1 96 ? -18.628 9.704 -10.619 1.00 72.50 96 ARG A N 1
ATOM 717 C CA . ARG A 1 96 ? -18.471 10.694 -9.546 1.00 72.50 96 ARG A CA 1
ATOM 718 C C . ARG A 1 96 ? -18.266 9.981 -8.209 1.00 72.50 96 ARG A C 1
ATOM 720 O O . ARG A 1 96 ? -18.768 8.874 -8.020 1.00 72.50 96 ARG A O 1
ATOM 727 N N . PRO A 1 97 ? -17.565 10.602 -7.248 1.00 67.56 97 PRO A N 1
ATOM 728 C CA . PRO A 1 97 ? -17.502 10.068 -5.893 1.00 67.56 97 PRO A CA 1
ATOM 729 C C . PRO A 1 97 ? -18.915 9.811 -5.344 1.00 67.56 97 PRO A C 1
ATOM 731 O O . PRO A 1 97 ? -19.734 10.729 -5.304 1.00 67.56 97 PRO A O 1
ATOM 734 N N . GLY A 1 98 ? -19.192 8.567 -4.945 1.00 68.38 98 GLY A N 1
ATOM 735 C CA . GLY A 1 98 ? -20.490 8.133 -4.415 1.00 68.38 98 GLY A CA 1
ATOM 736 C C . GLY A 1 98 ? -21.452 7.512 -5.433 1.00 68.38 98 GLY A C 1
ATOM 737 O O . GLY A 1 98 ? -22.464 6.949 -5.017 1.00 68.38 98 GLY A O 1
ATOM 738 N N . ASP A 1 99 ? -21.146 7.559 -6.732 1.00 78.44 99 ASP A N 1
ATOM 739 C CA . ASP A 1 99 ? -21.944 6.848 -7.731 1.00 78.44 99 ASP A CA 1
ATOM 740 C C . ASP A 1 99 ? -21.695 5.329 -7.615 1.00 78.44 99 ASP A C 1
ATOM 742 O O . ASP A 1 99 ? -20.537 4.899 -7.525 1.00 78.44 99 ASP A O 1
ATOM 746 N N . PRO A 1 100 ? -22.751 4.494 -7.626 1.00 80.69 100 PRO A N 1
ATOM 747 C CA . PRO A 1 100 ? -22.589 3.049 -7.582 1.00 80.69 100 PRO A CA 1
ATOM 748 C C . PRO A 1 100 ? -21.922 2.549 -8.866 1.00 80.69 100 PRO A C 1
ATOM 750 O O . PRO A 1 100 ? -22.343 2.879 -9.978 1.00 80.69 100 PRO A O 1
ATOM 753 N N . LEU A 1 101 ? -20.890 1.723 -8.709 1.00 87.75 101 LEU A N 1
ATOM 754 C CA . LEU A 1 101 ? -20.245 1.042 -9.825 1.00 87.75 101 LEU A CA 1
ATOM 755 C C . LEU A 1 101 ? -21.091 -0.145 -10.288 1.00 87.75 101 LEU A C 1
ATOM 757 O O . LEU A 1 101 ? -21.712 -0.841 -9.484 1.00 87.75 101 LEU A O 1
ATOM 761 N N . SER A 1 102 ? -21.076 -0.404 -11.596 1.00 90.75 102 SER A N 1
ATOM 762 C CA . SER A 1 102 ? -21.541 -1.696 -12.104 1.00 90.75 102 SER A CA 1
ATOM 763 C C . SER A 1 102 ? -20.631 -2.818 -11.594 1.00 90.75 102 SER A C 1
ATOM 765 O O . SER A 1 102 ? -19.456 -2.580 -11.307 1.00 90.75 102 SER A O 1
ATOM 767 N N . SER A 1 103 ? -21.163 -4.039 -11.505 1.00 91.19 103 SER A N 1
ATOM 768 C CA . SER A 1 103 ? -20.399 -5.200 -11.027 1.00 91.19 103 SER A CA 1
ATOM 769 C C . SER A 1 103 ? -19.116 -5.420 -11.833 1.00 91.19 103 SER A C 1
ATOM 771 O O . SER A 1 103 ? -18.072 -5.672 -11.244 1.00 91.19 103 SER A O 1
ATOM 773 N N . ASP A 1 104 ? -19.179 -5.271 -13.159 1.00 92.50 104 ASP A N 1
ATOM 774 C CA . ASP A 1 104 ? -18.029 -5.485 -14.046 1.00 92.50 104 ASP A CA 1
ATOM 775 C C . ASP A 1 104 ? -16.933 -4.435 -13.816 1.00 92.50 104 ASP A C 1
ATOM 777 O O . ASP A 1 104 ? -15.746 -4.750 -13.787 1.00 92.50 104 ASP A O 1
ATOM 781 N N . VAL A 1 105 ? -17.328 -3.177 -13.595 1.00 92.50 105 VAL A N 1
ATOM 782 C CA . VAL A 1 105 ? -16.379 -2.094 -13.299 1.00 92.50 105 VAL A CA 1
ATOM 783 C C . VAL A 1 105 ? -15.773 -2.265 -11.908 1.00 92.50 105 VAL A C 1
ATOM 785 O O . VAL A 1 105 ? -14.581 -2.030 -11.730 1.00 92.50 105 VAL A O 1
ATOM 788 N N . LEU A 1 106 ? -16.568 -2.682 -10.920 1.00 92.88 106 LEU A N 1
ATOM 789 C CA . LEU A 1 106 ? -16.061 -2.951 -9.576 1.00 92.88 106 LEU A CA 1
ATOM 790 C C . LEU A 1 106 ? -15.053 -4.108 -9.581 1.00 92.88 106 LEU A C 1
ATOM 792 O O . LEU A 1 106 ? -14.035 -4.025 -8.895 1.00 92.88 106 LEU A O 1
ATOM 796 N N . ASP A 1 107 ? -15.307 -5.152 -10.375 1.00 93.69 107 ASP A N 1
ATOM 797 C CA . ASP A 1 107 ? -14.378 -6.268 -10.542 1.00 93.69 107 ASP A CA 1
ATOM 798 C C . ASP A 1 107 ? -13.060 -5.829 -11.194 1.00 93.69 107 ASP A C 1
ATOM 800 O O . ASP A 1 107 ? -11.986 -6.120 -10.669 1.00 93.69 107 ASP A O 1
ATOM 804 N N . ASP A 1 108 ? -13.115 -5.040 -12.270 1.00 93.62 108 ASP A N 1
ATOM 805 C CA . ASP A 1 108 ? -11.907 -4.495 -12.904 1.00 93.62 108 ASP A CA 1
ATOM 806 C C . ASP A 1 108 ? -11.106 -3.595 -11.938 1.00 93.62 108 ASP A C 1
ATOM 808 O O . ASP A 1 108 ? -9.887 -3.748 -11.806 1.00 93.62 108 ASP A O 1
ATOM 812 N N . VAL A 1 109 ? -11.781 -2.724 -11.175 1.00 94.94 109 VAL A N 1
ATOM 813 C CA . VAL A 1 109 ? -11.148 -1.889 -10.137 1.00 94.94 109 VAL A CA 1
ATOM 814 C C . VAL A 1 109 ? -10.505 -2.750 -9.045 1.00 94.94 109 VAL A C 1
ATOM 816 O O . VAL A 1 109 ? -9.377 -2.467 -8.631 1.00 94.94 109 VAL A O 1
ATOM 819 N N . ARG A 1 110 ? -11.169 -3.826 -8.607 1.00 95.25 110 ARG A N 1
ATOM 820 C CA . ARG A 1 110 ? -10.634 -4.795 -7.637 1.00 95.25 110 ARG A CA 1
ATOM 821 C C . ARG A 1 110 ? -9.380 -5.487 -8.158 1.00 95.25 110 ARG A C 1
ATOM 823 O O . ARG A 1 110 ? -8.359 -5.475 -7.471 1.00 95.25 110 ARG A O 1
ATOM 830 N N . VAL A 1 111 ? -9.427 -6.049 -9.365 1.00 94.38 111 VAL A N 1
ATOM 831 C CA . VAL A 1 111 ? -8.288 -6.755 -9.970 1.00 94.38 111 VAL A CA 1
ATOM 832 C C . VAL A 1 111 ? -7.097 -5.809 -10.113 1.00 94.38 111 VAL A C 1
ATOM 834 O O . VAL A 1 111 ? -5.988 -6.144 -9.691 1.00 94.38 111 VAL A O 1
ATOM 837 N N . ARG A 1 112 ? -7.317 -4.587 -10.616 1.00 95.44 112 ARG A N 1
ATOM 838 C CA . ARG A 1 112 ? -6.265 -3.561 -10.681 1.00 95.44 112 ARG A CA 1
ATOM 839 C C . ARG A 1 112 ? -5.703 -3.246 -9.303 1.00 95.44 112 ARG A C 1
ATOM 841 O O . ARG A 1 112 ? -4.486 -3.183 -9.159 1.00 95.44 112 ARG A O 1
ATOM 848 N N . PHE A 1 113 ? -6.554 -3.076 -8.293 1.00 96.25 113 PHE A N 1
ATOM 849 C CA . PHE A 1 113 ? -6.105 -2.788 -6.934 1.00 96.25 113 PHE A CA 1
ATOM 850 C C . PHE A 1 113 ? -5.157 -3.865 -6.403 1.00 96.25 113 PHE A C 1
ATOM 852 O O . PHE A 1 113 ? -4.047 -3.548 -5.973 1.00 96.25 113 PHE A O 1
ATOM 859 N N . VAL A 1 114 ? -5.562 -5.133 -6.488 1.00 95.38 114 VAL A N 1
ATOM 860 C CA . VAL A 1 114 ? -4.769 -6.275 -6.012 1.00 95.38 114 VAL A CA 1
ATOM 861 C C . VAL A 1 114 ? -3.432 -6.361 -6.751 1.00 95.38 114 VAL A C 1
ATOM 863 O O . VAL A 1 114 ? -2.381 -6.470 -6.117 1.00 95.38 114 VAL A O 1
ATOM 866 N N . VAL A 1 115 ? -3.441 -6.222 -8.079 1.00 95.56 115 VAL A N 1
ATOM 867 C CA . VAL A 1 115 ? -2.217 -6.264 -8.889 1.00 95.56 115 VAL A CA 1
ATOM 868 C C . VAL A 1 115 ? -1.262 -5.123 -8.533 1.00 95.56 115 VAL A C 1
ATOM 870 O O . VAL A 1 115 ? -0.067 -5.356 -8.328 1.00 95.56 115 VAL A O 1
ATOM 873 N N . VAL A 1 116 ? -1.762 -3.887 -8.426 1.00 96.38 116 VAL A N 1
ATOM 874 C CA . VAL A 1 116 ? -0.922 -2.737 -8.059 1.00 96.38 116 VAL A CA 1
ATOM 875 C C . VAL A 1 116 ? -0.379 -2.902 -6.639 1.00 96.38 116 VAL A C 1
ATOM 877 O O . VAL A 1 116 ? 0.792 -2.601 -6.408 1.00 96.38 116 VAL A O 1
ATOM 880 N N . CYS A 1 117 ? -1.157 -3.455 -5.701 1.00 96.75 117 CYS A N 1
ATOM 881 C CA . CYS A 1 117 ? -0.663 -3.810 -4.371 1.00 96.75 117 CYS A CA 1
ATOM 882 C C . CYS A 1 117 ? 0.521 -4.785 -4.431 1.00 96.75 117 CYS A C 1
ATOM 884 O O . CYS A 1 117 ? 1.515 -4.544 -3.748 1.00 96.75 117 CYS A O 1
ATOM 886 N N . SER A 1 118 ? 0.475 -5.832 -5.259 1.00 94.94 118 SER A N 1
ATOM 887 C CA . SER A 1 118 ? 1.600 -6.769 -5.423 1.00 94.94 118 SER A CA 1
ATOM 888 C C . SER A 1 118 ? 2.837 -6.105 -6.039 1.00 94.94 118 SER A C 1
ATOM 890 O O . SER A 1 118 ? 3.959 -6.315 -5.567 1.00 94.94 118 SER A O 1
ATOM 892 N N . ILE A 1 119 ? 2.651 -5.230 -7.034 1.00 95.50 119 ILE A N 1
ATOM 893 C CA . ILE A 1 119 ? 3.737 -4.436 -7.633 1.00 95.50 119 ILE A CA 1
ATOM 894 C C . ILE A 1 119 ? 4.387 -3.522 -6.580 1.00 95.50 119 ILE A C 1
ATOM 896 O O . ILE A 1 119 ? 5.612 -3.510 -6.423 1.00 95.50 119 ILE A O 1
ATOM 900 N N . VAL A 1 120 ? 3.572 -2.799 -5.806 1.00 97.19 120 VAL A N 1
ATOM 901 C CA . VAL A 1 120 ? 4.022 -1.953 -4.692 1.00 97.19 120 VAL A CA 1
ATOM 902 C C . VAL A 1 120 ? 4.736 -2.790 -3.633 1.00 97.19 120 VAL A C 1
ATOM 904 O O . VAL A 1 120 ? 5.800 -2.388 -3.168 1.00 97.19 120 VAL A O 1
ATOM 907 N N . LYS A 1 121 ? 4.212 -3.970 -3.280 1.00 95.62 121 LYS A N 1
ATOM 908 C CA . LYS A 1 121 ? 4.813 -4.879 -2.293 1.00 95.62 121 LYS A CA 1
ATOM 909 C C . LYS A 1 121 ? 6.249 -5.226 -2.674 1.00 95.62 121 LYS A C 1
ATOM 911 O O . LYS A 1 121 ? 7.161 -5.098 -1.855 1.00 95.62 121 LYS A O 1
ATOM 916 N N . ARG A 1 122 ? 6.463 -5.593 -3.941 1.00 94.06 122 ARG A N 1
ATOM 917 C CA . ARG A 1 122 ? 7.792 -5.867 -4.499 1.00 94.06 122 ARG A CA 1
ATOM 918 C C . ARG A 1 122 ? 8.695 -4.632 -4.445 1.00 94.06 122 ARG A C 1
ATOM 920 O O . ARG A 1 122 ? 9.833 -4.731 -3.996 1.00 94.06 122 ARG A O 1
ATOM 927 N N . ALA A 1 123 ? 8.194 -3.473 -4.865 1.00 95.88 123 ALA A N 1
ATOM 928 C CA . ALA A 1 123 ? 8.972 -2.235 -4.924 1.00 95.88 123 ALA A CA 1
ATOM 929 C C . ALA A 1 123 ? 9.334 -1.666 -3.542 1.00 95.88 123 ALA A C 1
ATOM 931 O O . ALA A 1 123 ? 10.409 -1.094 -3.357 1.00 95.88 123 ALA A O 1
ATOM 932 N N . LEU A 1 124 ? 8.482 -1.870 -2.536 1.00 96.06 124 LEU A N 1
ATOM 933 C CA . LEU A 1 124 ? 8.797 -1.540 -1.149 1.00 96.06 124 LEU A CA 1
ATOM 934 C C . LEU A 1 124 ? 9.930 -2.419 -0.616 1.00 96.06 124 LEU A C 1
ATOM 936 O O . LEU A 1 124 ? 10.760 -1.930 0.142 1.00 96.06 124 LEU A O 1
ATOM 940 N N . LYS A 1 125 ? 10.045 -3.680 -1.041 1.00 94.25 125 LYS A N 1
ATOM 941 C CA . LYS A 1 125 ? 11.174 -4.553 -0.672 1.00 94.25 125 LYS A CA 1
ATOM 942 C C . LYS A 1 125 ? 12.479 -4.218 -1.420 1.00 94.25 125 LYS A C 1
ATOM 944 O O . LYS A 1 125 ? 13.511 -4.820 -1.127 1.00 94.25 125 LYS A O 1
ATOM 949 N N . ASP A 1 126 ? 12.476 -3.248 -2.340 1.00 94.88 126 ASP A N 1
ATOM 950 C CA . ASP A 1 126 ? 13.687 -2.822 -3.048 1.00 94.88 126 ASP A CA 1
ATOM 951 C C . ASP A 1 126 ? 14.724 -2.217 -2.080 1.00 94.88 126 ASP A C 1
ATOM 953 O O . ASP A 1 126 ? 14.401 -1.609 -1.053 1.00 94.88 126 ASP A O 1
ATOM 957 N N . ARG A 1 127 ? 16.003 -2.401 -2.418 1.00 92.12 127 ARG A N 1
ATOM 958 C CA . ARG A 1 127 ? 17.148 -1.868 -1.667 1.00 92.12 127 ARG A CA 1
ATOM 959 C C . ARG A 1 127 ? 17.475 -0.424 -2.064 1.00 92.12 127 ARG A C 1
ATOM 961 O O . ARG A 1 127 ? 18.224 0.251 -1.367 1.00 92.12 127 ARG A O 1
ATOM 968 N N . VAL A 1 128 ? 16.937 0.054 -3.186 1.00 94.81 128 VAL A N 1
ATOM 969 C CA . VAL A 1 128 ? 17.221 1.368 -3.762 1.00 94.81 128 VAL A CA 1
ATOM 970 C C . VAL A 1 128 ? 16.112 2.352 -3.395 1.00 94.81 128 VAL A C 1
ATOM 972 O O . VAL A 1 128 ? 14.988 2.263 -3.886 1.00 94.81 128 VAL A O 1
ATOM 975 N N . ALA A 1 129 ? 16.443 3.341 -2.560 1.00 95.00 129 ALA A N 1
ATOM 976 C CA . ALA A 1 129 ? 15.475 4.298 -2.015 1.00 95.00 129 ALA A CA 1
ATOM 977 C C . ALA A 1 129 ? 14.588 5.003 -3.071 1.00 95.00 129 ALA A C 1
ATOM 979 O O . ALA A 1 129 ? 13.381 5.071 -2.847 1.00 95.00 129 ALA A O 1
ATOM 980 N N . PRO A 1 130 ? 15.103 5.470 -4.232 1.00 97.50 130 PRO A N 1
ATOM 981 C CA . PRO A 1 130 ? 14.263 5.997 -5.313 1.00 97.50 130 PRO A CA 1
ATOM 982 C C . PRO A 1 130 ? 13.123 5.084 -5.781 1.00 97.50 130 PRO A C 1
ATOM 984 O O . PRO A 1 130 ? 12.069 5.595 -6.152 1.00 97.50 130 PRO A O 1
ATOM 987 N N . VAL A 1 131 ? 13.316 3.761 -5.767 1.00 97.88 131 VAL A N 1
ATOM 988 C CA . VAL A 1 131 ? 12.270 2.795 -6.137 1.00 97.88 131 VAL A CA 1
ATOM 989 C C . VAL A 1 131 ? 11.215 2.726 -5.034 1.00 97.88 131 VAL A C 1
ATOM 991 O O . VAL A 1 131 ? 10.022 2.803 -5.316 1.00 97.88 131 VAL A O 1
ATOM 994 N N . CYS A 1 132 ? 11.641 2.685 -3.769 1.00 97.00 132 CYS A N 1
ATOM 995 C CA . CYS A 1 132 ? 10.720 2.725 -2.635 1.00 97.00 132 CYS A CA 1
ATOM 996 C C . CYS A 1 132 ? 9.904 4.024 -2.582 1.00 97.00 132 CYS A C 1
ATOM 998 O O . CYS A 1 132 ? 8.721 3.975 -2.267 1.00 97.00 132 CYS A O 1
ATOM 1000 N N . PHE A 1 133 ? 10.500 5.178 -2.905 1.00 98.06 133 PHE A N 1
ATOM 1001 C CA . PHE A 1 133 ? 9.769 6.450 -2.952 1.00 98.06 133 PHE A CA 1
ATOM 1002 C C . PHE A 1 133 ? 8.653 6.431 -3.997 1.00 98.06 133 PHE A C 1
ATOM 1004 O O . PHE A 1 133 ? 7.527 6.800 -3.672 1.00 98.06 133 PHE A O 1
ATOM 1011 N N . ALA A 1 134 ? 8.931 5.912 -5.197 1.00 98.44 134 ALA A N 1
ATOM 1012 C CA . ALA A 1 134 ? 7.894 5.707 -6.205 1.00 98.44 134 ALA A CA 1
ATOM 1013 C C . ALA A 1 134 ? 6.806 4.736 -5.710 1.00 98.44 134 ALA A C 1
ATOM 1015 O O . ALA A 1 134 ? 5.628 4.957 -5.959 1.00 98.44 134 ALA A O 1
ATOM 1016 N N . ALA A 1 135 ? 7.173 3.696 -4.954 1.00 98.31 135 ALA A N 1
ATOM 1017 C CA . ALA A 1 135 ? 6.207 2.755 -4.385 1.00 98.31 135 ALA A CA 1
ATOM 1018 C C . ALA A 1 135 ? 5.294 3.399 -3.326 1.00 98.31 135 ALA A C 1
ATOM 1020 O O . ALA A 1 135 ? 4.096 3.127 -3.310 1.00 98.31 135 ALA A O 1
ATOM 1021 N N . PHE A 1 136 ? 5.829 4.271 -2.462 1.00 98.50 136 PHE A N 1
ATOM 1022 C CA . PHE A 1 136 ? 5.019 5.028 -1.501 1.00 98.50 136 PHE A CA 1
ATOM 1023 C C . PHE A 1 136 ? 4.050 5.988 -2.205 1.00 98.50 136 PHE A C 1
ATOM 1025 O O . PHE A 1 136 ? 2.899 6.113 -1.793 1.00 98.50 136 PHE A O 1
ATOM 1032 N N . GLU A 1 137 ? 4.495 6.665 -3.265 1.00 98.31 137 GLU A N 1
ATOM 1033 C CA . GLU A 1 137 ? 3.638 7.529 -4.086 1.00 98.31 137 GLU A CA 1
ATOM 1034 C C . GLU A 1 137 ? 2.530 6.726 -4.774 1.00 98.31 137 GLU A C 1
ATOM 1036 O O . GLU A 1 137 ? 1.356 7.041 -4.578 1.00 98.31 137 GLU A O 1
ATOM 1041 N N . ALA A 1 138 ? 2.879 5.623 -5.440 1.00 98.19 138 ALA A N 1
ATOM 1042 C CA . ALA A 1 138 ? 1.920 4.728 -6.078 1.00 98.19 138 ALA A CA 1
ATOM 1043 C C . ALA A 1 138 ? 0.883 4.172 -5.087 1.00 98.19 138 ALA A C 1
ATOM 1045 O O . ALA A 1 138 ? -0.308 4.167 -5.389 1.00 98.19 138 ALA A O 1
ATOM 1046 N N . LEU A 1 139 ? 1.300 3.767 -3.880 1.00 98.38 139 LEU A N 1
ATOM 1047 C CA . LEU A 1 139 ? 0.374 3.299 -2.845 1.00 98.38 139 LEU A CA 1
ATOM 1048 C C . LEU A 1 139 ? -0.599 4.399 -2.406 1.00 98.38 139 LEU A C 1
ATOM 1050 O O . LEU A 1 139 ? -1.793 4.144 -2.271 1.00 98.38 139 LEU A O 1
ATOM 1054 N N . ARG A 1 140 ? -0.117 5.629 -2.193 1.00 97.62 140 ARG A N 1
ATOM 1055 C CA . ARG A 1 140 ? -0.987 6.758 -1.827 1.00 97.62 140 ARG A CA 1
ATOM 1056 C C . ARG A 1 140 ? -2.001 7.058 -2.928 1.00 97.62 140 ARG A C 1
ATOM 1058 O O . ARG A 1 140 ? -3.177 7.229 -2.615 1.00 97.62 140 ARG A O 1
ATOM 1065 N N . THR A 1 141 ? -1.567 7.084 -4.188 1.00 96.69 141 THR A N 1
ATOM 1066 C CA . THR A 1 141 ? -2.462 7.245 -5.343 1.00 96.69 141 THR A CA 1
ATOM 1067 C C . THR A 1 141 ? -3.509 6.137 -5.380 1.00 96.69 141 THR A C 1
ATOM 1069 O O . THR A 1 141 ? -4.696 6.435 -5.478 1.00 96.69 141 THR A O 1
ATOM 1072 N N . LEU A 1 142 ? -3.098 4.878 -5.210 1.00 96.56 142 LEU A N 1
ATOM 1073 C CA . LEU A 1 142 ? -4.000 3.728 -5.227 1.00 96.56 142 LEU A CA 1
ATOM 1074 C C . LEU A 1 142 ? -5.088 3.824 -4.147 1.00 96.56 142 LEU A C 1
ATOM 1076 O O . LEU A 1 142 ? -6.272 3.648 -4.433 1.00 96.56 142 LEU A O 1
ATOM 1080 N N . LEU A 1 143 ? -4.692 4.148 -2.912 1.00 95.94 143 LEU A N 1
ATOM 1081 C CA . LEU A 1 143 ? -5.626 4.319 -1.798 1.00 95.94 143 LEU A CA 1
ATOM 1082 C C . LEU A 1 143 ? -6.596 5.476 -2.044 1.00 95.94 143 LEU A C 1
ATOM 1084 O O . LEU A 1 143 ? -7.782 5.344 -1.768 1.00 95.94 143 LEU A O 1
ATOM 1088 N N . ASN A 1 144 ? -6.116 6.591 -2.595 1.00 93.38 144 ASN A N 1
ATOM 1089 C CA . ASN A 1 144 ? -6.967 7.736 -2.915 1.00 93.38 144 ASN A CA 1
ATOM 1090 C C . ASN A 1 144 ? -7.964 7.434 -4.034 1.00 93.38 144 ASN A C 1
ATOM 1092 O O . ASN A 1 144 ? -9.081 7.941 -4.000 1.00 93.38 144 ASN A O 1
ATOM 1096 N N . ALA A 1 145 ? -7.544 6.647 -5.023 1.00 91.44 145 ALA A N 1
ATOM 1097 C CA . ALA A 1 145 ? -8.333 6.356 -6.207 1.00 91.44 145 ALA A CA 1
ATOM 1098 C C . ALA A 1 145 ? -9.450 5.350 -5.923 1.00 91.44 145 ALA A C 1
ATOM 1100 O O . ALA A 1 145 ? -10.589 5.569 -6.328 1.00 91.44 145 ALA A O 1
ATOM 1101 N N . TYR A 1 146 ? -9.128 4.244 -5.245 1.00 93.38 146 TYR A N 1
ATOM 1102 C CA . TYR A 1 146 ? -9.995 3.065 -5.267 1.00 93.38 146 TYR A CA 1
ATOM 1103 C C . TYR A 1 146 ? -10.606 2.671 -3.929 1.00 93.38 146 TYR A C 1
ATOM 1105 O O . TYR A 1 146 ? -11.640 2.011 -3.927 1.00 93.38 146 TYR A O 1
ATOM 1113 N N . VAL A 1 147 ? -10.032 3.074 -2.791 1.00 92.56 147 VAL A N 1
ATOM 1114 C CA . VAL A 1 147 ? -10.467 2.526 -1.493 1.00 92.56 147 VAL A CA 1
ATOM 1115 C C . VAL A 1 147 ? -11.930 2.838 -1.160 1.00 92.56 147 VAL A C 1
ATOM 1117 O O . VAL A 1 147 ? -12.589 2.070 -0.467 1.00 92.56 147 VAL A O 1
ATOM 1120 N N . GLN A 1 148 ? -12.454 3.940 -1.703 1.00 91.75 148 GLN A N 1
ATOM 1121 C CA . GLN A 1 148 ? -13.844 4.366 -1.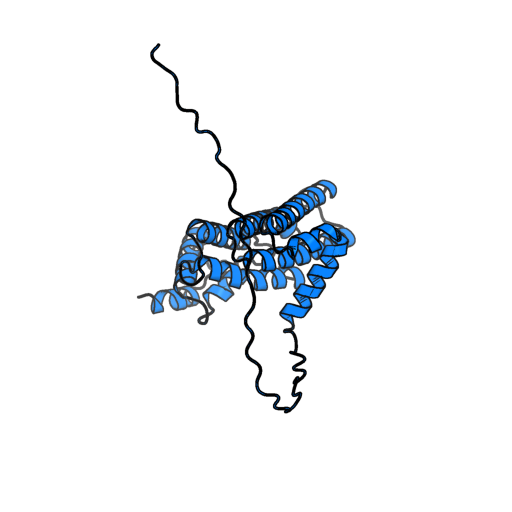536 1.00 91.75 148 GLN A CA 1
ATOM 1122 C C . GLN A 1 148 ? -14.875 3.415 -2.166 1.00 91.75 148 GLN A C 1
ATOM 1124 O O . GLN A 1 148 ? -16.055 3.521 -1.848 1.00 91.75 148 GLN A O 1
ATOM 1129 N N . TYR A 1 149 ? -14.452 2.518 -3.062 1.00 92.62 149 TYR A N 1
ATOM 1130 C CA . TYR A 1 149 ? -15.334 1.562 -3.738 1.00 92.62 149 TYR A CA 1
ATOM 1131 C C . TYR A 1 149 ? -15.411 0.204 -3.033 1.00 92.62 149 TYR A C 1
ATOM 1133 O O . TYR A 1 149 ? -16.170 -0.657 -3.466 1.00 92.62 149 TYR A O 1
ATOM 1141 N N . PHE A 1 150 ? -14.633 0.007 -1.968 1.00 94.06 150 PHE A N 1
ATOM 1142 C CA . PHE A 1 150 ? -14.550 -1.255 -1.243 1.00 94.06 150 PHE A CA 1
ATOM 1143 C C . PHE A 1 150 ? -15.043 -1.111 0.189 1.00 94.06 150 PHE A C 1
ATOM 1145 O O . PHE A 1 150 ? -14.961 -0.036 0.790 1.00 94.06 150 PHE A O 1
ATOM 1152 N N . ASP A 1 151 ? -15.496 -2.231 0.736 1.00 93.62 151 ASP A N 1
ATOM 1153 C CA . ASP A 1 151 ? -15.909 -2.383 2.122 1.00 93.62 151 ASP A CA 1
ATOM 1154 C C . ASP A 1 151 ? -15.026 -3.403 2.867 1.00 93.62 151 ASP A C 1
ATOM 1156 O O . ASP A 1 151 ? -14.085 -3.980 2.314 1.00 93.62 151 ASP A O 1
ATOM 1160 N N . GLU A 1 152 ? -15.326 -3.637 4.142 1.00 91.69 152 GLU A N 1
ATOM 1161 C CA . GLU A 1 152 ? -14.629 -4.623 4.977 1.00 91.69 152 GLU A CA 1
ATOM 1162 C C . GLU A 1 152 ? -14.776 -6.076 4.492 1.00 91.69 152 GLU A C 1
ATOM 1164 O O . GLU A 1 152 ? -13.947 -6.916 4.839 1.00 91.69 152 GLU A O 1
ATOM 1169 N N . ASN A 1 153 ? -15.776 -6.368 3.654 1.00 93.19 153 ASN A N 1
ATOM 1170 C CA . ASN A 1 153 ? -16.031 -7.701 3.099 1.00 93.19 153 ASN A CA 1
ATOM 1171 C C . ASN A 1 153 ? -15.225 -7.971 1.821 1.00 93.19 153 ASN A C 1
ATOM 1173 O O . ASN A 1 153 ? -15.263 -9.072 1.272 1.00 93.19 153 ASN A O 1
ATOM 1177 N N . SER A 1 154 ? -14.486 -6.978 1.328 1.00 94.69 154 SER A N 1
ATOM 1178 C CA . SER A 1 154 ? -13.648 -7.094 0.138 1.00 94.69 154 SER A CA 1
ATOM 1179 C C . SER A 1 154 ? -12.349 -7.852 0.460 1.00 94.69 154 SER A C 1
ATOM 1181 O O . SER A 1 154 ? -11.266 -7.266 0.494 1.00 94.69 154 SER A O 1
ATOM 1183 N N . GLU A 1 155 ? -12.452 -9.163 0.707 1.00 94.31 155 GLU A N 1
ATOM 1184 C CA . GLU A 1 155 ? -11.379 -10.020 1.248 1.00 94.31 155 GLU A CA 1
ATOM 1185 C C . GLU A 1 155 ? -10.049 -9.903 0.489 1.00 94.31 155 GLU A C 1
ATOM 1187 O O . GLU A 1 155 ? -8.995 -9.758 1.106 1.00 94.31 155 GLU A O 1
ATOM 1192 N N . GLU A 1 156 ? -10.074 -9.897 -0.846 1.00 93.38 156 GLU A N 1
ATOM 1193 C CA . GLU A 1 156 ? -8.857 -9.789 -1.666 1.00 93.38 156 GLU A CA 1
ATOM 1194 C C . GLU A 1 156 ? -8.155 -8.429 -1.501 1.00 93.38 156 GLU A C 1
ATOM 1196 O O . GLU A 1 156 ? -6.922 -8.350 -1.452 1.00 93.38 156 GLU A O 1
ATOM 1201 N N . VAL A 1 157 ? -8.935 -7.349 -1.379 1.00 95.25 157 VAL A N 1
ATOM 1202 C CA . VAL A 1 157 ? -8.447 -5.974 -1.175 1.00 95.25 157 VAL A CA 1
ATOM 1203 C C . VAL A 1 157 ? -7.848 -5.852 0.223 1.00 95.25 157 VAL A C 1
ATOM 1205 O O . VAL A 1 157 ? -6.690 -5.452 0.375 1.00 95.25 157 VAL A O 1
ATOM 1208 N N . VAL A 1 158 ? -8.612 -6.253 1.242 1.00 95.75 158 VAL A N 1
ATOM 1209 C CA . VAL A 1 158 ? -8.193 -6.216 2.647 1.00 95.75 158 VAL A CA 1
ATOM 1210 C C . VAL A 1 158 ? -6.963 -7.103 2.860 1.00 95.75 158 VAL A C 1
ATOM 1212 O O . VAL A 1 158 ? -5.979 -6.645 3.440 1.00 95.75 158 VAL A O 1
ATOM 1215 N N . GLY A 1 159 ? -6.952 -8.323 2.320 1.00 94.44 159 GLY A N 1
ATOM 1216 C CA . GLY A 1 159 ? -5.824 -9.254 2.393 1.00 94.44 159 GLY A CA 1
ATOM 1217 C C . GLY A 1 159 ? -4.565 -8.739 1.685 1.00 94.44 159 GLY A C 1
ATOM 1218 O O . GLY A 1 159 ? -3.443 -8.934 2.159 1.00 94.44 159 GLY A O 1
ATOM 1219 N N . SER A 1 160 ? -4.712 -8.012 0.574 1.00 95.00 160 SER A N 1
ATOM 1220 C CA . SER A 1 160 ? -3.579 -7.357 -0.100 1.00 95.00 160 SER A CA 1
ATOM 1221 C C . SER A 1 160 ? -2.974 -6.235 0.748 1.00 95.00 160 SER A C 1
ATOM 1223 O O . SER A 1 160 ? -1.750 -6.125 0.855 1.00 95.00 160 SER A O 1
ATOM 1225 N N . LEU A 1 161 ? -3.811 -5.449 1.428 1.00 96.25 161 LEU A N 1
ATOM 1226 C CA . LEU A 1 161 ? -3.358 -4.410 2.356 1.00 96.25 161 LEU A CA 1
ATOM 1227 C C . LEU A 1 161 ? -2.735 -4.990 3.629 1.00 96.25 161 LEU A C 1
ATOM 1229 O O . LEU A 1 161 ? -1.690 -4.509 4.070 1.00 96.25 161 LEU A O 1
ATOM 1233 N N . GLN A 1 162 ? -3.313 -6.055 4.187 1.00 94.56 162 GLN A N 1
ATOM 1234 C CA . GLN A 1 162 ? -2.761 -6.770 5.341 1.00 94.56 162 GLN A CA 1
ATOM 1235 C C . GLN A 1 162 ? -1.341 -7.283 5.070 1.00 94.56 162 GLN A C 1
ATOM 1237 O O . GLN A 1 162 ? -0.493 -7.200 5.953 1.00 94.56 162 GLN A O 1
ATOM 1242 N N . ARG A 1 163 ? -1.042 -7.739 3.846 1.00 93.56 163 ARG A N 1
ATOM 1243 C CA . ARG A 1 163 ? 0.314 -8.160 3.440 1.00 93.56 163 ARG A CA 1
ATOM 1244 C C . ARG A 1 163 ? 1.290 -6.988 3.260 1.00 93.56 163 ARG A C 1
ATOM 1246 O O . ARG A 1 163 ? 2.495 -7.156 3.441 1.00 93.56 163 ARG A O 1
ATOM 1253 N N . LEU A 1 164 ? 0.799 -5.788 2.942 1.00 95.50 164 LEU A N 1
ATOM 1254 C CA . LEU A 1 164 ? 1.626 -4.582 2.794 1.00 95.50 164 LEU A CA 1
ATOM 1255 C C . LEU A 1 164 ? 2.031 -3.956 4.134 1.00 95.50 164 LEU A C 1
ATOM 1257 O O . LEU A 1 164 ? 3.143 -3.436 4.258 1.00 95.50 164 LEU A O 1
ATOM 1261 N N . VAL A 1 165 ? 1.156 -3.989 5.141 1.00 95.06 165 VAL A N 1
ATOM 1262 C CA . VAL A 1 165 ? 1.393 -3.289 6.415 1.00 95.06 165 VAL A CA 1
ATOM 1263 C C . VAL A 1 165 ? 2.655 -3.741 7.160 1.00 95.06 165 VAL A C 1
ATOM 1265 O O . VAL A 1 165 ? 3.410 -2.857 7.576 1.00 95.06 165 VAL A O 1
ATOM 1268 N N . PRO A 1 166 ? 2.977 -5.043 7.284 1.00 92.69 166 PRO A N 1
ATOM 1269 C CA . PRO A 1 166 ? 4.242 -5.493 7.864 1.00 92.69 166 PRO A CA 1
ATOM 1270 C C . PRO A 1 166 ? 5.466 -4.827 7.234 1.00 92.69 166 PRO A C 1
ATOM 1272 O O . PRO A 1 166 ? 6.358 -4.367 7.943 1.00 92.69 166 PRO A O 1
ATOM 1275 N N . ILE A 1 167 ? 5.469 -4.698 5.907 1.00 94.06 167 ILE A N 1
ATOM 1276 C CA . ILE A 1 167 ? 6.579 -4.108 5.156 1.00 94.06 167 ILE A CA 1
ATOM 1277 C C . ILE A 1 167 ? 6.675 -2.610 5.458 1.00 94.06 167 ILE A C 1
ATOM 1279 O O . ILE A 1 167 ? 7.768 -2.091 5.668 1.00 94.06 167 ILE A O 1
ATOM 1283 N N . LEU A 1 168 ? 5.545 -1.900 5.531 1.00 95.19 168 LEU A N 1
ATOM 1284 C CA . LEU A 1 168 ? 5.530 -0.483 5.913 1.00 95.19 168 LEU A CA 1
ATOM 1285 C C . LEU A 1 168 ? 6.068 -0.278 7.340 1.00 95.19 168 LEU A C 1
ATOM 1287 O O . LEU A 1 168 ? 6.866 0.631 7.568 1.00 95.19 168 LEU A O 1
ATOM 1291 N N . ILE A 1 169 ? 5.696 -1.150 8.280 1.00 92.19 169 ILE A N 1
ATOM 1292 C CA . ILE A 1 169 ? 6.195 -1.122 9.664 1.00 92.19 169 ILE A CA 1
ATOM 1293 C C . ILE A 1 169 ? 7.707 -1.386 9.703 1.00 92.19 169 ILE A C 1
ATOM 1295 O O . ILE A 1 169 ? 8.444 -0.667 10.381 1.00 92.19 169 ILE A O 1
ATOM 1299 N N . GLU A 1 170 ? 8.207 -2.356 8.937 1.00 91.38 170 GLU A N 1
ATOM 1300 C CA . GLU A 1 170 ? 9.647 -2.611 8.801 1.00 91.38 170 GLU A CA 1
ATOM 1301 C C . GLU A 1 170 ? 10.392 -1.395 8.236 1.00 91.38 170 GLU A C 1
ATOM 1303 O O . GLU A 1 170 ? 11.488 -1.056 8.702 1.00 91.38 170 GLU A O 1
ATOM 1308 N N . LYS A 1 171 ? 9.782 -0.673 7.286 1.00 92.25 171 LYS A N 1
ATOM 1309 C CA . LYS A 1 171 ? 10.346 0.572 6.746 1.00 92.25 171 LYS A CA 1
ATOM 1310 C C . LYS A 1 171 ? 10.366 1.727 7.746 1.00 92.25 171 LYS A C 1
ATOM 1312 O O . LYS A 1 171 ? 11.116 2.679 7.542 1.00 92.25 171 LYS A O 1
ATOM 1317 N N . MET A 1 172 ? 9.605 1.649 8.836 1.00 91.06 172 MET A N 1
ATOM 1318 C CA . MET A 1 172 ? 9.681 2.598 9.951 1.00 91.06 172 MET A CA 1
ATOM 1319 C C . MET A 1 172 ? 10.780 2.255 10.965 1.00 91.06 172 MET A C 1
ATOM 1321 O O . MET A 1 172 ? 11.109 3.104 11.796 1.00 91.06 172 MET A O 1
ATOM 1325 N N . ASN A 1 173 ? 11.354 1.047 10.920 1.00 86.81 173 ASN A N 1
ATOM 1326 C CA . ASN A 1 173 ? 12.307 0.567 11.928 1.00 86.81 173 ASN A CA 1
ATOM 1327 C C . ASN A 1 173 ? 13.724 1.167 11.796 1.00 86.81 173 ASN A C 1
ATOM 1329 O O . ASN A 1 173 ? 14.574 0.965 12.661 1.00 86.81 173 ASN A O 1
ATOM 1333 N N . GLY A 1 174 ? 13.974 1.959 10.751 1.00 81.25 174 GLY A N 1
ATOM 1334 C CA . GLY A 1 174 ? 15.174 2.778 10.613 1.00 81.25 174 GLY A CA 1
ATOM 1335 C C . GLY A 1 174 ? 16.436 2.006 10.250 1.00 81.25 174 GLY A C 1
ATOM 1336 O O . GLY A 1 174 ? 16.439 1.216 9.306 1.00 81.25 174 GLY A O 1
ATOM 1337 N N . GLU A 1 175 ? 17.531 2.278 10.965 1.00 64.62 175 GLU A N 1
ATOM 1338 C CA . GLU A 1 175 ? 18.873 1.761 10.645 1.00 64.62 175 GLU A CA 1
ATOM 1339 C C . GLU A 1 175 ? 18.921 0.231 10.583 1.00 64.62 175 GLU A C 1
ATOM 1341 O O . GLU A 1 175 ? 19.599 -0.315 9.716 1.00 64.62 175 GLU A O 1
ATOM 1346 N N . ALA A 1 176 ? 18.118 -0.457 11.404 1.00 63.44 176 ALA A N 1
ATOM 1347 C CA . ALA A 1 176 ? 18.002 -1.917 11.397 1.00 63.44 176 ALA A CA 1
ATOM 1348 C C . ALA A 1 176 ? 17.549 -2.496 10.039 1.00 63.44 176 ALA A C 1
ATOM 1350 O O . ALA A 1 176 ? 17.811 -3.659 9.750 1.00 63.44 176 ALA A O 1
ATOM 1351 N N . THR A 1 177 ? 16.886 -1.693 9.200 1.00 69.31 177 THR A N 1
ATOM 1352 C CA . THR A 1 177 ? 16.417 -2.068 7.854 1.00 69.31 177 THR A CA 1
ATOM 1353 C C . THR A 1 177 ? 17.072 -1.237 6.743 1.00 69.31 177 THR A C 1
ATOM 1355 O O . THR A 1 177 ? 16.627 -1.275 5.595 1.00 69.31 177 THR A O 1
ATOM 1358 N N . GLY A 1 178 ? 18.121 -0.464 7.064 1.00 75.12 178 GLY A N 1
ATOM 1359 C CA . GLY A 1 178 ? 18.794 0.434 6.119 1.00 75.12 178 GLY A CA 1
ATOM 1360 C C . GLY A 1 178 ? 17.913 1.592 5.632 1.00 75.12 178 GLY A C 1
ATOM 1361 O O . GLY A 1 178 ? 18.158 2.153 4.564 1.00 75.12 178 GLY A O 1
ATOM 1362 N N . THR A 1 179 ? 16.862 1.949 6.379 1.00 85.25 179 THR A N 1
ATOM 1363 C CA . THR A 1 179 ? 15.899 2.975 5.964 1.00 85.25 179 THR A CA 1
ATOM 1364 C C . THR A 1 179 ? 16.249 4.359 6.492 1.00 85.25 179 THR A C 1
ATOM 1366 O O . THR A 1 179 ? 16.407 4.588 7.694 1.00 85.25 179 THR A O 1
ATOM 1369 N N . ASN A 1 180 ? 16.313 5.332 5.580 1.00 91.31 180 ASN A N 1
ATOM 1370 C CA . ASN A 1 180 ? 16.532 6.729 5.943 1.00 91.31 180 ASN A CA 1
ATOM 1371 C C . ASN A 1 180 ? 15.263 7.372 6.540 1.00 91.31 180 ASN A C 1
ATOM 1373 O O . ASN A 1 180 ? 14.144 6.880 6.376 1.00 91.31 180 ASN A O 1
ATOM 1377 N N . ARG A 1 181 ? 15.433 8.521 7.208 1.00 91.88 181 ARG A N 1
ATOM 1378 C CA . ARG A 1 181 ? 14.341 9.249 7.879 1.00 91.88 181 ARG A CA 1
ATOM 1379 C C . ARG A 1 181 ? 13.169 9.579 6.949 1.00 91.88 181 ARG A C 1
ATOM 1381 O O . ARG A 1 181 ? 12.025 9.507 7.389 1.00 91.88 181 ARG A O 1
ATOM 1388 N N . ARG A 1 182 ? 13.444 9.914 5.684 1.00 94.56 182 ARG A N 1
ATOM 1389 C CA . ARG A 1 182 ? 12.407 10.225 4.691 1.00 94.56 182 ARG A CA 1
ATOM 1390 C C . ARG A 1 182 ? 11.556 8.991 4.384 1.00 94.56 182 ARG A C 1
ATOM 1392 O O . ARG A 1 182 ? 10.339 9.080 4.444 1.00 94.56 182 ARG A O 1
ATOM 1399 N N . MET A 1 183 ? 12.174 7.830 4.160 1.00 95.19 183 MET A N 1
ATOM 1400 C CA . MET A 1 183 ? 11.445 6.571 3.934 1.00 95.19 183 MET A CA 1
ATOM 1401 C C . MET A 1 183 ? 10.564 6.193 5.127 1.00 95.19 183 MET A C 1
ATOM 1403 O O . MET A 1 183 ? 9.426 5.782 4.935 1.00 95.19 183 MET A O 1
ATOM 1407 N N . GLN A 1 184 ? 11.055 6.379 6.355 1.00 94.25 184 GLN A N 1
ATOM 1408 C CA . GLN A 1 184 ? 10.256 6.126 7.559 1.00 94.25 184 GLN A CA 1
ATOM 1409 C C . GLN A 1 184 ? 9.035 7.057 7.646 1.00 94.25 184 GLN A C 1
ATOM 1411 O O . GLN A 1 184 ? 7.978 6.646 8.117 1.00 94.25 184 GLN A O 1
ATOM 1416 N N . GLN A 1 185 ? 9.181 8.322 7.234 1.00 94.81 185 GLN A N 1
ATOM 1417 C CA . GLN A 1 185 ? 8.079 9.289 7.189 1.00 94.81 185 GLN A CA 1
ATOM 1418 C C . GLN A 1 185 ? 7.059 8.939 6.102 1.00 94.81 185 GLN A C 1
ATOM 1420 O O . GLN A 1 185 ? 5.865 8.973 6.380 1.00 94.81 185 GLN A O 1
ATOM 1425 N N . ASP A 1 186 ? 7.509 8.562 4.905 1.00 96.69 186 ASP A N 1
ATOM 1426 C CA . ASP A 1 186 ? 6.616 8.151 3.818 1.00 96.69 186 ASP A CA 1
ATOM 1427 C C . ASP A 1 186 ? 5.874 6.843 4.144 1.00 96.69 186 ASP A C 1
ATOM 1429 O O . ASP A 1 186 ? 4.673 6.742 3.889 1.00 96.69 186 ASP A O 1
ATOM 1433 N N . ALA A 1 187 ? 6.544 5.872 4.776 1.00 96.25 187 ALA A N 1
ATOM 1434 C CA . ALA A 1 187 ? 5.914 4.636 5.240 1.00 96.25 187 ALA A CA 1
ATOM 1435 C C . ALA A 1 187 ? 4.820 4.915 6.279 1.00 96.25 187 ALA A C 1
ATOM 1437 O O . ALA A 1 187 ? 3.692 4.442 6.137 1.00 96.25 187 ALA A O 1
ATOM 1438 N N . LEU A 1 188 ? 5.128 5.748 7.278 1.00 95.25 188 LEU A N 1
ATOM 1439 C CA . LEU A 1 188 ? 4.150 6.204 8.261 1.00 95.25 188 LEU A CA 1
ATOM 1440 C C . LEU A 1 188 ? 2.982 6.935 7.587 1.00 95.25 188 LEU A C 1
ATOM 1442 O O . LEU A 1 188 ? 1.834 6.659 7.910 1.00 95.25 188 LEU A O 1
ATOM 1446 N N . ALA A 1 189 ? 3.242 7.828 6.629 1.00 95.81 189 ALA A N 1
ATOM 1447 C CA . ALA A 1 189 ? 2.187 8.543 5.914 1.00 95.81 189 ALA A CA 1
ATOM 1448 C C . ALA A 1 189 ? 1.249 7.585 5.157 1.00 95.81 189 ALA A C 1
ATOM 1450 O O . ALA A 1 189 ? 0.037 7.789 5.168 1.00 95.81 189 ALA A O 1
ATOM 1451 N N . CYS A 1 190 ? 1.784 6.519 4.551 1.00 97.44 190 CYS A N 1
ATOM 1452 C CA . CYS A 1 190 ? 0.972 5.474 3.921 1.00 97.44 190 CYS A CA 1
ATOM 1453 C C . CYS A 1 190 ? 0.108 4.731 4.947 1.00 97.44 190 CYS A C 1
ATOM 1455 O O . CYS A 1 190 ? -1.084 4.546 4.714 1.00 97.44 190 CYS A O 1
ATOM 1457 N N . ILE A 1 191 ? 0.675 4.363 6.103 1.00 96.50 191 ILE A N 1
ATOM 1458 C CA . ILE A 1 191 ? -0.087 3.738 7.193 1.00 96.50 191 ILE A CA 1
ATOM 1459 C C . ILE A 1 191 ? -1.199 4.672 7.672 1.00 96.50 191 ILE A C 1
ATOM 1461 O O . ILE A 1 191 ? -2.354 4.266 7.733 1.00 96.50 191 ILE A O 1
ATOM 1465 N N . MET A 1 192 ? -0.898 5.942 7.941 1.00 95.00 192 MET A N 1
ATOM 1466 C CA . MET A 1 192 ? -1.911 6.901 8.379 1.00 95.00 192 MET A CA 1
ATOM 1467 C C . MET A 1 192 ? -2.998 7.115 7.321 1.00 95.00 192 MET A C 1
ATOM 1469 O O . MET A 1 192 ? -4.150 7.341 7.685 1.00 95.00 192 MET A O 1
ATOM 1473 N N . ARG A 1 193 ? -2.679 6.980 6.029 1.00 95.44 193 ARG A N 1
ATOM 1474 C CA . ARG A 1 193 ? -3.683 7.015 4.961 1.00 95.44 193 ARG A CA 1
ATOM 1475 C C . ARG A 1 193 ? -4.582 5.779 4.957 1.00 95.44 193 ARG A C 1
ATOM 1477 O O . ARG A 1 193 ? -5.784 5.926 4.774 1.00 95.44 193 ARG A O 1
ATOM 1484 N N . LEU A 1 194 ? -4.038 4.591 5.229 1.00 95.44 194 LEU A N 1
ATOM 1485 C CA . LEU A 1 194 ? -4.842 3.378 5.428 1.00 95.44 194 LEU A CA 1
ATOM 1486 C C . LEU A 1 194 ? -5.820 3.545 6.590 1.00 95.44 194 LEU A C 1
ATOM 1488 O O . LEU A 1 194 ? -6.963 3.121 6.495 1.00 95.44 194 LEU A O 1
ATOM 1492 N N . THR A 1 195 ? -5.407 4.218 7.663 1.00 94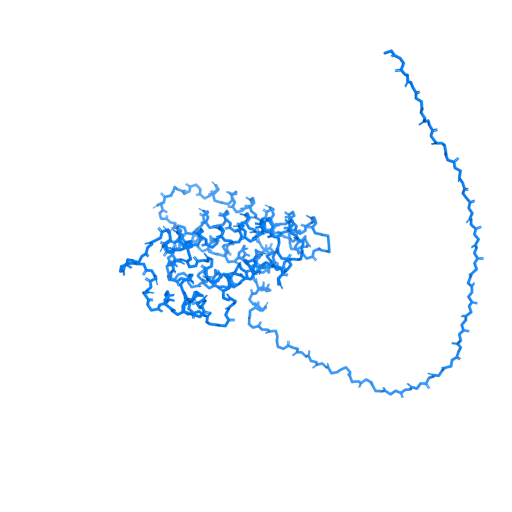.00 195 THR A N 1
ATOM 1493 C CA . THR A 1 195 ? -6.294 4.448 8.812 1.00 94.00 195 THR A CA 1
ATOM 1494 C C . THR A 1 195 ? -7.474 5.370 8.512 1.00 94.00 195 THR A C 1
ATOM 1496 O O . THR A 1 195 ? -8.487 5.295 9.204 1.00 94.00 195 THR A O 1
ATOM 1499 N N . ASP A 1 196 ? -7.354 6.214 7.482 1.00 92.75 196 ASP A N 1
ATOM 1500 C CA . ASP A 1 196 ? -8.446 7.067 7.000 1.00 92.75 196 ASP A CA 1
ATOM 1501 C C . ASP A 1 196 ? -9.451 6.303 6.134 1.00 92.75 196 ASP A C 1
ATOM 1503 O O . ASP A 1 196 ? -10.566 6.778 5.927 1.00 92.75 196 ASP A O 1
ATOM 1507 N N . ALA A 1 197 ? -9.084 5.119 5.638 1.00 92.94 197 ALA A N 1
ATOM 1508 C CA . ALA A 1 197 ? -9.959 4.272 4.846 1.00 92.94 197 ALA A CA 1
ATOM 1509 C C . ALA A 1 197 ? -10.920 3.492 5.758 1.00 92.94 197 ALA A C 1
ATOM 1511 O O . ALA A 1 197 ? -10.752 2.301 6.027 1.00 92.94 197 ALA A O 1
ATOM 1512 N N . THR A 1 198 ? -11.924 4.195 6.280 1.00 91.75 198 THR A N 1
ATOM 1513 C CA . THR A 1 198 ? -12.917 3.633 7.206 1.00 91.75 198 THR A CA 1
ATOM 1514 C C . THR A 1 198 ? -13.816 2.588 6.552 1.00 91.75 198 THR A C 1
ATOM 1516 O O . THR A 1 198 ? -14.235 1.667 7.245 1.00 91.75 198 THR A O 1
ATOM 1519 N N . SER A 1 199 ? -14.063 2.688 5.241 1.00 91.25 199 SER A N 1
ATOM 1520 C CA . SER A 1 199 ? -14.908 1.750 4.490 1.00 91.25 199 SER A CA 1
ATOM 1521 C C . SER A 1 199 ? -14.392 0.311 4.551 1.00 91.25 199 SER A C 1
ATOM 1523 O O . SER A 1 199 ? -15.174 -0.612 4.737 1.00 91.25 199 SER A O 1
ATOM 1525 N N . ILE A 1 200 ? -13.071 0.132 4.496 1.00 94.06 200 ILE A N 1
ATOM 1526 C CA . ILE A 1 200 ? -12.393 -1.171 4.571 1.00 94.06 200 ILE A CA 1
ATOM 1527 C C . ILE A 1 200 ? -11.931 -1.536 5.993 1.00 94.06 200 ILE A C 1
ATOM 1529 O O . ILE A 1 200 ? -11.085 -2.413 6.168 1.00 94.06 200 ILE A O 1
ATOM 1533 N N . GLY A 1 201 ? -12.384 -0.809 7.019 1.00 92.00 201 GLY A N 1
ATOM 1534 C CA . GLY A 1 201 ? -11.962 -1.055 8.400 1.00 92.00 201 GLY A CA 1
ATOM 1535 C C . GLY A 1 201 ? -10.471 -0.789 8.654 1.00 92.00 201 GLY A C 1
ATOM 1536 O O . GLY A 1 201 ? -9.856 -1.449 9.495 1.00 92.00 201 GLY A O 1
ATOM 1537 N N . GLY A 1 202 ? -9.862 0.184 7.965 1.00 92.38 202 GLY A N 1
ATOM 1538 C CA . GLY A 1 202 ? -8.415 0.427 8.008 1.00 92.38 202 GLY A CA 1
ATOM 1539 C C . GLY A 1 202 ? -7.835 0.646 9.413 1.00 92.38 202 GLY A C 1
ATOM 1540 O O . GLY A 1 202 ? -6.708 0.239 9.694 1.00 92.38 202 GLY A O 1
ATOM 1541 N N . GLN A 1 203 ? -8.613 1.207 10.345 1.00 92.25 203 GLN A N 1
ATOM 1542 C CA . GLN A 1 203 ? -8.201 1.313 11.750 1.00 92.25 203 GLN A CA 1
ATOM 1543 C C . GLN A 1 203 ? -8.027 -0.055 12.422 1.00 92.25 203 GLN A C 1
ATOM 1545 O O . GLN A 1 203 ? -7.056 -0.255 13.150 1.00 92.25 203 GLN A O 1
ATOM 1550 N N . HIS A 1 204 ? -8.945 -0.995 12.180 1.00 91.00 204 HIS A N 1
ATOM 1551 C CA . HIS A 1 204 ? -8.868 -2.354 12.716 1.00 91.00 204 HIS A CA 1
ATOM 1552 C C . HIS A 1 204 ? -7.691 -3.116 12.119 1.00 91.00 204 HIS A C 1
ATOM 1554 O O . HIS A 1 204 ? -6.979 -3.810 12.847 1.00 91.00 204 HIS A O 1
ATOM 1560 N N . LEU A 1 205 ? -7.444 -2.908 10.823 1.00 91.50 205 LEU A N 1
ATOM 1561 C CA . LEU A 1 205 ? -6.293 -3.466 10.130 1.00 91.50 205 LEU A CA 1
ATOM 1562 C C . LEU A 1 205 ? -4.987 -3.018 10.790 1.00 91.50 205 LEU A C 1
ATOM 1564 O O . LEU A 1 205 ? -4.136 -3.854 11.044 1.00 91.50 205 LEU A O 1
ATOM 1568 N N . ILE A 1 206 ? -4.827 -1.736 11.131 1.00 92.44 206 ILE A N 1
ATOM 1569 C CA . ILE A 1 206 ? -3.612 -1.253 11.808 1.00 92.44 206 ILE A CA 1
ATOM 1570 C C . ILE A 1 206 ? -3.544 -1.679 13.283 1.00 92.44 206 ILE A C 1
ATOM 1572 O O . ILE A 1 206 ? -2.466 -2.000 13.790 1.00 92.44 206 ILE A O 1
ATOM 1576 N N . ALA A 1 207 ? -4.680 -1.724 13.978 1.00 89.75 207 ALA A N 1
ATOM 1577 C CA . ALA A 1 207 ? -4.744 -2.106 15.386 1.00 89.75 207 ALA A CA 1
ATOM 1578 C C . ALA A 1 207 ? -4.284 -3.557 15.638 1.00 89.75 207 ALA A C 1
ATOM 1580 O O . ALA A 1 207 ? -3.637 -3.823 16.657 1.00 89.75 207 ALA A O 1
ATOM 1581 N N . SER A 1 208 ? -4.547 -4.492 14.716 1.00 89.00 208 SER A N 1
ATOM 1582 C CA . SER A 1 208 ? -4.047 -5.870 14.848 1.00 89.00 208 SER A CA 1
ATOM 1583 C C . SER A 1 208 ? -2.515 -5.916 14.909 1.00 89.00 208 SER A C 1
ATOM 1585 O O . SER A 1 208 ? -1.960 -6.613 15.755 1.00 89.00 208 SER A O 1
ATOM 1587 N N . PHE A 1 209 ? -1.824 -5.092 14.114 1.00 86.00 209 PHE A N 1
ATOM 1588 C CA . PHE A 1 209 ? -0.359 -5.008 14.126 1.00 86.00 209 PHE A CA 1
ATOM 1589 C C . PHE A 1 209 ? 0.196 -4.295 15.356 1.00 86.00 209 PHE A C 1
ATOM 1591 O O . PHE A 1 209 ? 1.282 -4.631 15.825 1.00 86.00 209 PHE A O 1
ATOM 1598 N N . LEU A 1 210 ? -0.534 -3.327 15.917 1.00 86.62 210 LEU A N 1
ATOM 1599 C CA . LEU A 1 210 ? -0.152 -2.731 17.199 1.00 86.62 210 LEU A CA 1
ATOM 1600 C C . LEU A 1 210 ? -0.175 -3.768 18.326 1.00 86.62 210 LEU A C 1
ATOM 1602 O O . LEU A 1 210 ? 0.642 -3.673 19.237 1.00 86.62 210 LEU A O 1
ATOM 1606 N N . SER A 1 211 ? -1.050 -4.771 18.248 1.00 84.81 211 SER A N 1
ATOM 1607 C CA . SER A 1 211 ? -1.141 -5.856 19.238 1.00 84.81 211 SER A CA 1
ATOM 1608 C C . SER A 1 211 ? -0.124 -6.976 19.026 1.00 84.81 211 SER A C 1
ATOM 1610 O O . SER A 1 211 ? 0.081 -7.779 19.929 1.00 84.81 211 SER A O 1
ATOM 1612 N N . ASP A 1 212 ? 0.513 -7.039 17.858 1.00 86.62 212 ASP A N 1
ATOM 1613 C CA . ASP A 1 212 ? 1.448 -8.104 17.507 1.00 86.62 212 ASP A CA 1
ATOM 1614 C C . ASP A 1 212 ? 2.797 -7.910 18.224 1.00 86.62 212 ASP A C 1
ATOM 1616 O O . ASP A 1 212 ? 3.623 -7.069 17.855 1.00 86.62 212 ASP A O 1
ATOM 1620 N N . GLU A 1 213 ? 3.016 -8.701 19.276 1.00 83.56 213 GLU A N 1
ATOM 1621 C CA . GLU A 1 213 ? 4.237 -8.679 20.087 1.00 83.56 213 GLU A CA 1
ATOM 1622 C C . GLU A 1 213 ? 5.488 -9.145 19.340 1.00 83.56 213 GLU A C 1
ATOM 1624 O O . GLU A 1 213 ? 6.597 -8.799 19.743 1.00 83.56 213 GLU A O 1
ATOM 1629 N N . THR A 1 214 ? 5.332 -9.845 18.213 1.00 86.00 214 THR A N 1
ATOM 1630 C CA . THR A 1 214 ? 6.466 -10.292 17.392 1.00 86.00 214 THR A CA 1
ATOM 1631 C C . THR A 1 214 ? 7.131 -9.143 16.631 1.00 86.00 214 THR A C 1
ATOM 1633 O O . THR A 1 214 ? 8.253 -9.281 16.139 1.00 86.00 214 THR A O 1
ATOM 1636 N N . ARG A 1 215 ? 6.463 -7.986 16.525 1.00 84.69 215 ARG A N 1
ATOM 1637 C CA . ARG A 1 215 ? 6.947 -6.839 15.750 1.00 84.69 215 ARG A CA 1
ATOM 1638 C C . ARG A 1 215 ? 7.801 -5.891 16.596 1.00 84.69 215 ARG A C 1
ATOM 1640 O O . ARG A 1 215 ? 7.531 -5.711 17.787 1.00 84.69 215 ARG A O 1
ATOM 1647 N N . PRO A 1 216 ? 8.781 -5.198 15.979 1.00 85.62 216 PRO A N 1
ATOM 1648 C CA . PRO A 1 216 ? 9.650 -4.270 16.692 1.00 85.62 216 PRO A CA 1
ATOM 1649 C C . PRO A 1 216 ? 8.872 -3.203 17.476 1.00 85.62 216 PRO A C 1
ATOM 1651 O O . PRO A 1 216 ? 7.971 -2.544 16.949 1.00 85.62 216 PRO A O 1
ATOM 1654 N N . LEU A 1 217 ? 9.266 -2.995 18.735 1.00 86.69 217 LEU A N 1
ATOM 1655 C CA . LEU A 1 217 ? 8.576 -2.096 19.665 1.00 86.69 217 LEU A CA 1
ATOM 1656 C C . LEU A 1 217 ? 8.600 -0.629 19.202 1.00 86.69 217 LEU A C 1
ATOM 1658 O O . LEU A 1 217 ? 7.605 0.081 19.318 1.00 86.69 217 LEU A O 1
ATOM 1662 N N . ARG A 1 218 ? 9.718 -0.158 18.636 1.00 88.69 218 ARG A N 1
ATOM 1663 C CA . ARG A 1 218 ? 9.899 1.259 18.275 1.00 88.69 218 ARG A CA 1
ATOM 1664 C C . ARG A 1 218 ? 8.918 1.748 17.188 1.00 88.69 218 ARG A C 1
ATOM 1666 O O . ARG A 1 218 ? 8.281 2.779 17.414 1.00 88.69 218 ARG A O 1
ATOM 1673 N N . PRO A 1 219 ? 8.741 1.055 16.045 1.00 89.50 219 PRO A N 1
ATOM 1674 C CA . PRO A 1 219 ? 7.674 1.352 15.088 1.00 89.50 219 PRO A CA 1
ATOM 1675 C C . PRO A 1 219 ? 6.275 1.322 15.706 1.00 89.50 219 PRO A C 1
ATOM 1677 O O . PRO A 1 219 ? 5.493 2.232 15.439 1.00 89.50 219 PRO A O 1
ATOM 1680 N N . ARG A 1 220 ? 5.982 0.331 16.565 1.00 90.38 220 ARG A N 1
ATOM 1681 C CA . ARG A 1 220 ? 4.683 0.207 17.249 1.00 90.38 220 ARG A CA 1
ATOM 1682 C C . ARG A 1 220 ? 4.404 1.396 18.161 1.00 90.38 220 ARG A C 1
ATOM 1684 O O . ARG A 1 220 ? 3.317 1.949 18.090 1.00 90.38 220 ARG A O 1
ATOM 1691 N N . LEU A 1 221 ? 5.380 1.840 18.953 1.00 90.19 221 LEU A N 1
ATOM 1692 C CA . LEU A 1 221 ? 5.248 3.018 19.819 1.00 90.19 221 LEU A CA 1
ATOM 1693 C C . LEU A 1 221 ? 5.035 4.304 19.022 1.00 90.19 221 LEU A C 1
ATOM 1695 O O . LEU A 1 221 ? 4.180 5.114 19.371 1.00 90.19 221 LEU A O 1
ATOM 1699 N N . ARG A 1 222 ? 5.804 4.493 17.944 1.00 90.75 222 ARG A N 1
ATOM 1700 C CA . ARG A 1 222 ? 5.649 5.660 17.069 1.00 90.75 222 ARG A CA 1
ATOM 1701 C C . ARG A 1 222 ? 4.258 5.688 16.446 1.00 90.75 222 ARG A C 1
ATOM 1703 O O . ARG A 1 222 ? 3.591 6.712 16.507 1.00 90.75 222 ARG A O 1
ATOM 1710 N N . LEU A 1 223 ? 3.826 4.556 15.897 1.00 91.19 223 LEU A N 1
ATOM 1711 C CA . LEU A 1 223 ? 2.506 4.428 15.305 1.00 91.19 223 LEU A CA 1
ATOM 1712 C C . LEU A 1 223 ? 1.412 4.642 16.350 1.00 91.19 223 LEU A C 1
ATOM 1714 O O . LEU A 1 223 ? 0.503 5.418 16.105 1.00 91.19 223 LEU A O 1
ATOM 1718 N N . LEU A 1 224 ? 1.531 4.033 17.531 1.00 91.25 224 LEU A N 1
ATOM 1719 C CA . LEU A 1 224 ? 0.591 4.212 18.635 1.00 91.25 224 LEU A CA 1
ATOM 1720 C C . LEU A 1 224 ? 0.453 5.682 19.038 1.00 91.25 224 LEU A C 1
ATOM 1722 O O . LEU A 1 224 ? -0.667 6.139 19.245 1.00 91.25 224 LEU A O 1
ATOM 1726 N N . LYS A 1 225 ? 1.564 6.421 19.127 1.00 91.12 225 LYS A N 1
ATOM 1727 C CA . LYS A 1 225 ? 1.544 7.857 19.421 1.00 91.12 225 LYS A CA 1
ATOM 1728 C C . LYS A 1 225 ? 0.715 8.618 18.382 1.00 91.12 225 LYS A C 1
ATOM 1730 O O . LYS A 1 225 ? -0.232 9.300 18.758 1.00 91.12 225 LYS A O 1
ATOM 1735 N N . ASP A 1 226 ? 1.027 8.457 17.098 1.00 90.88 226 ASP A N 1
ATOM 1736 C CA . ASP A 1 226 ? 0.335 9.178 16.020 1.00 90.88 226 ASP A CA 1
ATOM 1737 C C . ASP A 1 226 ? -1.143 8.747 15.907 1.00 90.88 226 ASP A C 1
ATOM 1739 O O . ASP A 1 226 ? -2.030 9.549 15.611 1.00 90.88 226 ASP A O 1
ATOM 1743 N N . PHE A 1 227 ? -1.431 7.477 16.195 1.00 89.19 227 PHE A N 1
ATOM 1744 C CA . PHE A 1 227 ? -2.777 6.912 16.188 1.00 89.19 227 PHE A CA 1
ATOM 1745 C C . PHE A 1 227 ? -3.624 7.442 17.360 1.00 89.19 227 PHE A C 1
ATOM 1747 O O . PHE A 1 227 ? -4.791 7.790 17.173 1.00 89.19 227 PHE A O 1
ATOM 1754 N N . LEU A 1 228 ? -3.026 7.588 18.547 1.00 89.94 228 LEU A N 1
ATOM 1755 C CA . LEU A 1 228 ? -3.651 8.225 19.709 1.00 89.94 228 LEU A CA 1
ATOM 1756 C C . LEU A 1 228 ? -3.894 9.717 19.491 1.00 89.94 228 LEU A C 1
ATOM 1758 O O . LEU A 1 228 ? -4.975 10.196 19.823 1.00 89.94 228 LEU A O 1
ATOM 1762 N N . GLU A 1 229 ? -2.928 10.441 18.924 1.00 90.75 229 GLU A N 1
ATOM 1763 C CA . GLU A 1 229 ? -3.077 11.869 18.616 1.00 90.75 229 GLU A CA 1
ATOM 1764 C C . GLU A 1 229 ? -4.208 12.115 17.608 1.00 90.75 229 GLU A C 1
ATOM 1766 O O . GLU A 1 229 ? -4.949 13.088 17.737 1.00 90.75 229 GLU A O 1
ATOM 1771 N N . LYS A 1 230 ? -4.379 11.216 16.630 1.00 88.75 230 LYS A N 1
ATOM 1772 C CA . LYS A 1 230 ? -5.386 11.362 15.574 1.00 88.75 230 LYS A CA 1
ATOM 1773 C C . LYS A 1 230 ? -6.793 10.925 15.985 1.00 88.75 230 LYS A C 1
ATOM 1775 O O . LYS A 1 230 ? -7.757 11.604 15.642 1.00 88.75 230 LYS A O 1
ATOM 1780 N N . PHE A 1 231 ? -6.931 9.792 16.674 1.00 86.75 231 PHE A N 1
ATOM 1781 C CA . PHE A 1 231 ? -8.241 9.178 16.937 1.00 86.75 231 PHE A CA 1
ATOM 1782 C C . PHE A 1 231 ? -8.653 9.206 18.413 1.00 86.75 231 PHE A C 1
ATOM 1784 O O . PHE A 1 231 ? -9.841 9.099 18.727 1.00 86.75 231 PHE A O 1
ATOM 1791 N N . GLY A 1 232 ? -7.695 9.363 19.327 1.00 84.50 232 GLY A N 1
ATOM 1792 C CA . GLY A 1 232 ? -7.925 9.269 20.763 1.00 84.50 232 GLY A CA 1
ATOM 1793 C C . GLY A 1 232 ? -8.378 7.880 21.233 1.00 84.50 232 GLY A C 1
ATOM 1794 O O . GLY A 1 232 ? -8.453 6.904 20.481 1.00 84.50 232 GLY A O 1
ATOM 1795 N N . LEU A 1 233 ? -8.702 7.802 22.524 1.00 79.31 233 LEU A N 1
ATOM 1796 C CA . LEU A 1 233 ? -9.287 6.623 23.165 1.00 79.31 233 LEU A CA 1
ATOM 1797 C C . LEU A 1 233 ? -10.805 6.790 23.215 1.00 79.31 233 LEU A C 1
ATOM 1799 O O . LEU A 1 233 ? -11.351 7.301 24.192 1.00 79.31 233 LEU A O 1
ATOM 1803 N N . ASN A 1 234 ? -11.495 6.401 22.147 1.00 75.06 234 ASN A N 1
ATOM 1804 C CA . ASN A 1 234 ? -12.950 6.462 22.090 1.00 75.06 234 ASN A CA 1
ATOM 1805 C C . ASN A 1 234 ? -13.529 5.052 21.883 1.00 75.06 234 ASN A C 1
ATOM 1807 O O . ASN A 1 234 ? -12.855 4.159 21.384 1.00 75.06 234 ASN A O 1
ATOM 1811 N N . LYS A 1 235 ? -14.776 4.814 22.309 1.00 66.44 235 LYS A N 1
ATOM 1812 C CA . LYS A 1 235 ? -15.393 3.471 22.226 1.00 66.44 235 LYS A CA 1
ATOM 1813 C C . LYS A 1 235 ? -15.591 2.987 20.783 1.00 66.44 235 LYS A C 1
ATOM 1815 O O . LYS A 1 235 ? -15.748 1.791 20.569 1.00 66.44 235 LYS A O 1
ATOM 1820 N N . SER A 1 236 ? -15.616 3.918 19.833 1.00 66.81 236 SER A N 1
ATOM 1821 C CA . SER A 1 236 ? -15.745 3.675 18.396 1.00 66.81 236 SER A CA 1
ATOM 1822 C C . SER A 1 236 ? -14.406 3.453 17.688 1.00 66.81 236 SER A C 1
ATOM 1824 O O . SER A 1 236 ? -14.414 3.104 16.514 1.00 66.81 236 SER A O 1
ATOM 1826 N N . SER A 1 237 ? -13.268 3.664 18.354 1.00 74.75 237 SER A N 1
ATOM 1827 C CA . SER A 1 237 ? -11.958 3.509 17.738 1.00 74.75 237 SER A CA 1
ATOM 1828 C C . SER A 1 237 ? -11.493 2.076 17.912 1.00 74.75 237 SER A C 1
ATOM 1830 O O . SER A 1 237 ? -11.805 1.393 18.892 1.00 74.75 237 SER A O 1
ATOM 1832 N N . ALA A 1 238 ? -10.695 1.611 16.955 1.00 78.94 238 ALA A N 1
ATOM 1833 C CA . ALA A 1 238 ? -10.060 0.304 17.063 1.00 78.94 238 ALA A CA 1
ATOM 1834 C C . ALA A 1 238 ? -9.074 0.220 18.254 1.00 78.94 238 ALA A C 1
ATOM 1836 O O . ALA A 1 238 ? -8.677 -0.876 18.654 1.00 78.94 238 ALA A O 1
ATOM 1837 N N . LEU A 1 239 ? -8.692 1.363 18.846 1.00 80.25 239 LEU A N 1
ATOM 1838 C CA . LEU A 1 239 ? -7.791 1.452 19.991 1.00 80.25 239 LEU A CA 1
ATOM 1839 C C . LEU A 1 239 ? -8.515 1.193 21.313 1.00 80.25 239 LEU A C 1
ATOM 1841 O O . LEU A 1 239 ? -9.231 2.040 21.846 1.00 80.25 239 LEU A O 1
ATOM 1845 N N . ARG A 1 240 ? -8.232 0.038 21.915 1.00 83.06 240 ARG A N 1
ATOM 1846 C CA . ARG A 1 240 ? -8.649 -0.280 23.286 1.00 83.06 240 ARG A CA 1
ATOM 1847 C C . ARG A 1 240 ? -7.530 0.033 24.273 1.00 83.06 240 ARG A C 1
ATOM 1849 O O . ARG A 1 240 ? -6.359 -0.179 23.967 1.00 83.06 240 ARG A O 1
ATOM 1856 N N . LEU A 1 241 ? -7.890 0.449 25.489 1.00 80.38 241 LEU A N 1
ATOM 1857 C CA . LEU A 1 241 ? -6.923 0.728 26.560 1.00 80.38 241 LEU A CA 1
ATOM 1858 C C . LEU A 1 241 ? -5.981 -0.460 26.816 1.00 80.38 241 LEU A C 1
ATOM 1860 O O . LEU A 1 241 ? -4.787 -0.260 26.994 1.00 80.38 241 LEU A O 1
ATOM 1864 N N . SER A 1 242 ? -6.493 -1.693 26.760 1.00 82.12 242 SER A N 1
ATOM 1865 C CA . SER A 1 242 ? -5.678 -2.906 26.904 1.00 82.12 242 SER A CA 1
ATOM 1866 C C . SER A 1 242 ? -4.564 -3.005 25.857 1.00 82.12 242 SER A C 1
ATOM 1868 O O . SER A 1 242 ? -3.440 -3.352 26.202 1.00 82.12 242 SER A O 1
ATOM 1870 N N . MET A 1 243 ? -4.848 -2.647 24.601 1.00 82.81 243 MET A N 1
ATOM 1871 C CA . MET A 1 243 ? -3.867 -2.643 23.512 1.00 82.81 243 MET A CA 1
ATOM 1872 C C . MET A 1 243 ? -2.808 -1.560 23.723 1.00 82.81 243 MET A C 1
ATOM 1874 O O . MET A 1 243 ? -1.618 -1.814 23.563 1.00 82.81 243 MET A O 1
ATOM 1878 N N . VAL A 1 244 ?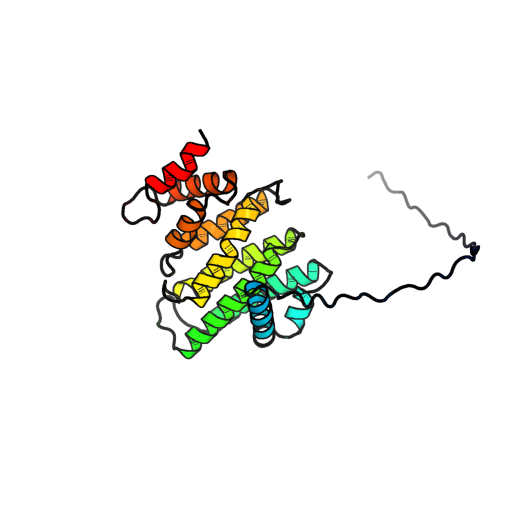 -3.234 -0.359 24.123 1.00 81.06 244 VAL A N 1
ATOM 1879 C CA . VAL A 1 244 ? -2.314 0.748 24.417 1.00 81.06 244 VAL A CA 1
ATOM 1880 C C . VAL A 1 244 ? -1.362 0.372 25.544 1.00 81.06 244 VAL A C 1
ATOM 1882 O O . VAL A 1 244 ? -0.157 0.562 25.410 1.00 81.06 244 VAL A O 1
ATOM 1885 N N . MET A 1 245 ? -1.882 -0.221 26.620 1.00 82.88 245 MET A N 1
ATOM 1886 C CA . MET A 1 245 ? -1.064 -0.676 27.742 1.00 82.88 245 MET A CA 1
ATOM 1887 C C . MET A 1 245 ? -0.112 -1.808 27.335 1.00 82.88 245 MET A C 1
ATOM 1889 O O . MET A 1 245 ? 1.044 -1.778 27.740 1.00 82.88 245 MET A O 1
ATOM 1893 N N . ALA A 1 246 ? -0.541 -2.749 26.487 1.00 81.56 246 ALA A N 1
ATOM 1894 C CA . ALA A 1 246 ? 0.318 -3.834 26.001 1.00 81.56 246 ALA A CA 1
ATOM 1895 C C . ALA A 1 246 ? 1.541 -3.335 25.209 1.00 81.56 246 ALA A C 1
ATOM 1897 O O . ALA A 1 246 ? 2.594 -3.962 25.234 1.00 81.56 246 ALA A O 1
ATOM 1898 N N . VAL A 1 247 ? 1.426 -2.192 24.527 1.00 81.56 247 VAL A N 1
ATOM 1899 C CA . VAL A 1 247 ? 2.544 -1.579 23.792 1.00 81.56 247 VAL A CA 1
ATOM 1900 C C . VAL A 1 247 ? 3.347 -0.618 24.673 1.00 81.56 247 VAL A C 1
ATOM 1902 O O . VAL A 1 247 ? 4.569 -0.573 24.570 1.00 81.56 247 VAL A O 1
ATOM 1905 N N . ALA A 1 248 ? 2.680 0.169 25.522 1.00 79.56 248 ALA A N 1
ATOM 1906 C CA . ALA A 1 248 ? 3.317 1.217 26.318 1.00 79.56 248 ALA A CA 1
ATOM 1907 C C . ALA A 1 248 ? 4.064 0.675 27.545 1.00 79.56 248 ALA A C 1
ATOM 1909 O O . ALA A 1 248 ? 5.123 1.197 27.875 1.00 79.56 248 ALA A O 1
ATOM 1910 N N . VAL A 1 249 ? 3.550 -0.366 28.211 1.00 80.88 249 VAL A N 1
ATOM 1911 C CA . VAL A 1 249 ? 4.164 -0.919 29.432 1.00 80.88 249 VAL A CA 1
ATOM 1912 C C . VAL A 1 249 ? 5.562 -1.499 29.178 1.00 80.88 249 VAL A C 1
ATOM 1914 O O . VAL A 1 249 ? 6.455 -1.160 29.945 1.00 80.88 249 VAL A O 1
ATOM 1917 N N . PRO A 1 250 ? 5.820 -2.281 28.109 1.00 78.31 250 PRO A N 1
ATOM 1918 C CA . PRO A 1 250 ? 7.175 -2.752 27.797 1.00 78.31 250 PRO A CA 1
ATOM 1919 C C . PRO A 1 250 ? 8.187 -1.646 27.457 1.00 78.31 250 PRO A C 1
ATOM 1921 O O . PRO A 1 250 ? 9.368 -1.937 27.286 1.00 78.31 250 PRO A O 1
ATOM 1924 N N . ALA A 1 251 ? 7.730 -0.405 27.275 1.00 73.50 251 ALA A N 1
ATOM 1925 C CA . ALA A 1 251 ? 8.563 0.735 26.908 1.00 73.50 251 ALA A CA 1
ATOM 1926 C C . ALA A 1 251 ? 8.956 1.630 28.099 1.00 73.50 251 ALA A C 1
ATOM 1928 O O . ALA A 1 251 ? 9.729 2.570 27.895 1.00 73.50 251 ALA A O 1
ATOM 1929 N N . LEU A 1 252 ? 8.393 1.375 29.287 1.00 68.62 252 LEU A N 1
ATOM 1930 C CA . LEU A 1 252 ? 8.696 2.058 30.552 1.00 68.62 252 LEU A CA 1
ATOM 1931 C C . LEU A 1 252 ? 9.829 1.344 31.295 1.00 68.62 252 LEU A C 1
ATOM 1933 O O . LEU A 1 252 ? 10.663 2.069 31.881 1.00 68.62 252 LEU A O 1
#

Organism: NCBI:txid3111310

Radius of gyration: 25.35 Å; chains: 1; bounding box: 74×80×56 Å

InterPro domains:
  IPR011989 Armadillo-like helical [G3DSA:1.25.10.10] (56-252)
  IPR016024 Armadillo-type fold [SSF48371] (116-215)
  IPR052607 Centrosomal protein 104 kDa-like [PTHR13371] (31-252)
  IPR059245 Centrosomal protein CEP104, TOG domain [PF21040] (58-252)

Foldseek 3Di:
DDDDDDDDDDDDDDDDDDDDDDDDDDDDDDDDPPPPPPPPDPPVRVLLVVLLVLVCVQQNPQLSCLCPDPDLVSVLVSLLSLLVSLVVLLVVVPADQPRQDDPVSLVVLLSSLLSNLSSLQSQLLDPDVSSPVSSLVSLLSSLVRRLSNAALPSCSNLVSVLSNLLSLLLLLPPPVNPHDPVSNVSSLVSLVSLCVSVRNPSQLSVLVVLQDPVGDLVSSVVSLVVQCVPPNDDPPGSDDPVSSCSSVVVVD

pLDDT: mean 82.03, std 18.89, range [34.38, 98.5]

Sequence (252 aa):
RIPAGASYQDHKDGDDAASPSAPAGSSHLSTNEEALTSGEKSIEDQEDDRALLQGQALFGDVLLYKLTSSKWGERKEAIVGTQHATEDHLSSLRVRPGDPLSSDVLDDVRVRFVVVCSIVKRALKDRVAPVCFAAFEALRTLLNAYVQYFDENSEEVVGSLQRLVPILIEKMNGEATGTNRRMQQDALACIMRLTDATSIGGQHLIASFLSDETRPLRPRLRLLKDFLEKFGLNKSSALRLSMVMAVAVPAL

Secondary structure (DSSP, 8-state):
------------------------------------------HHHHHHHHHHHHHHHHH-HHHHHHHH-S-HHHHHHHHHHHHHHHHHHHHHH-PPTTPPPPHHHHHHHHHHHHHHHHHHHHHHT-SSHHHHHHHHHHHHHHHHHHGGG--TT-HHHHHHHHHHHHHHHHHHSGGGGT--HHHHHHHHHHHHHHHH-TTTTHHHHHHHHHH-TTS-HHHHHHHHHHHHHHH-S-TTSS--HHHHHHHHGGG-